Protein AF-N1ZUM2-F1 (afdb_monomer_lite)

Secondary structure (DSSP, 8-state):
---SSHHHHHHHHHHHHHHHHHHHHHHTTHHHHHHHHHTT---S------HHHHHHHHSTT-EEEES-GGGS-HHHHT-TTS-GGGGGSSS--GGGGG----SSPPPTT-HHHHHHHHHHTT--EEEE-HHHHHHHHH-HHHHHHHHHHHHHHHHHTT--SS--SSEEEEEEE-TTS-EEEEEEEE-------HHHHHHHHHHHHHHHHHHHHHHHHHHHHHHHHHHHHHHHHHHHHHHHHHHHHHHHHHHHHHHHHHHHHHTT--

Radius of gyration: 39.66 Å; chains: 1; bounding box: 87×45×131 Å

Foldseek 3Di:
DDPDPVPPVVVVVVVVVVVVVVVVVVCPVVVVVVVVVVVVVPDDDPPLQFLVNVQCVQQVLEAEAAADLLLADPVQQPALPQQPLQQQDNDHDPVSSVDDDPDDGDDCLDPVSVVSLVVCQLYEYEYHYPLQSVVCVVPSVLSVVLLVLVVVVCVVVVHDSGRPSFKYKYFYADSSSHTSDIDIGGPPPPDDRPVVVVVVVVVVVVVVVVVVVVVVVVVVVVVVVVVVVVVVVVVVVVVVVVVVVVVVVVVVVVVVVVVVVVVVPD

Sequence (266 aa):
MNLGLNYLTNNYYMNQINQQKKAVEQDSSVGFNRILSAKSIGSAAKTEQSLKDMWQTRFPGGYYHVMDAYKIPQNVWERLDFPHEKFFSNEVDESVLNWQPAGAAPELSDSSVQSRLNSVLGKNSIVVPPALEEKLKNNPELADKIMTNIDNLFAWNGYPSLPDGMHSALIVLDENGEVAHYQLVGAGFMGPSDEELRRIEEEQKAKQEKREEYARLMEETAKEKKEKWQESNEKYYQSNLLEKVIRTYEVNFISQERVVCFAKTD

Organism: NCBI:txid1235802

pLDDT: mean 74.74, std 19.32, range [27.95, 95.81]

Structure (mmCIF, N/CA/C/O backbone):
data_AF-N1ZUM2-F1
#
_entry.id   AF-N1ZUM2-F1
#
loop_
_atom_site.group_PDB
_atom_site.id
_atom_site.type_symbol
_atom_site.label_atom_id
_atom_site.label_alt_id
_atom_site.label_comp_id
_atom_site.label_asym_id
_atom_site.label_entity_id
_atom_site.label_seq_id
_atom_site.pdbx_PDB_ins_code
_atom_site.Cartn_x
_atom_site.Cartn_y
_atom_site.Cartn_z
_atom_site.occupancy
_atom_site.B_iso_or_equiv
_atom_site.auth_seq_id
_atom_site.auth_comp_id
_atom_site.auth_asym_id
_atom_site.auth_atom_id
_atom_site.pdbx_PDB_model_num
ATOM 1 N N . MET A 1 1 ? 9.110 -25.056 -33.104 1.00 27.95 1 MET A N 1
ATOM 2 C CA . MET A 1 1 ? 10.086 -24.837 -32.014 1.00 27.95 1 MET A CA 1
ATOM 3 C C . MET A 1 1 ? 9.915 -23.410 -31.535 1.00 27.95 1 MET A C 1
ATOM 5 O O . MET A 1 1 ? 10.131 -22.495 -32.316 1.00 27.95 1 MET A O 1
ATOM 9 N N . ASN A 1 2 ? 9.415 -23.234 -30.315 1.00 31.59 2 ASN A N 1
ATOM 10 C CA . ASN A 1 2 ? 9.094 -21.934 -29.736 1.00 31.59 2 ASN A CA 1
ATOM 11 C C . ASN A 1 2 ? 10.235 -21.544 -28.782 1.00 31.59 2 ASN A C 1
ATOM 13 O O . ASN A 1 2 ? 10.308 -22.053 -27.669 1.00 31.59 2 ASN A O 1
ATOM 17 N N . LEU A 1 3 ? 11.179 -20.732 -29.262 1.00 31.94 3 LEU A N 1
ATOM 18 C CA . LEU A 1 3 ? 12.329 -20.225 -28.491 1.00 31.94 3 LEU A CA 1
ATOM 19 C C . LEU A 1 3 ? 12.271 -18.688 -28.335 1.00 31.94 3 LEU A C 1
ATOM 21 O O . LEU A 1 3 ? 13.287 -18.044 -28.098 1.00 31.94 3 LEU A O 1
ATOM 25 N N . GLY A 1 4 ? 11.076 -18.097 -28.478 1.00 30.89 4 GLY A N 1
ATOM 26 C CA . GLY A 1 4 ? 10.857 -16.647 -28.584 1.00 30.89 4 GLY A CA 1
ATOM 27 C C . GLY A 1 4 ? 10.538 -15.893 -27.285 1.00 30.89 4 GLY A C 1
ATOM 28 O O . GLY A 1 4 ? 10.615 -14.673 -27.253 1.00 30.89 4 GLY A O 1
ATOM 29 N N . LEU A 1 5 ? 10.141 -16.590 -26.215 1.00 31.95 5 LEU A N 1
ATOM 30 C CA . LEU A 1 5 ? 9.508 -15.951 -25.044 1.00 31.95 5 LEU A CA 1
ATOM 31 C C . LEU A 1 5 ? 10.332 -16.013 -23.747 1.00 31.95 5 LEU A C 1
ATOM 33 O O . LEU A 1 5 ? 10.002 -15.323 -22.788 1.00 31.95 5 LEU A O 1
ATOM 37 N N . ASN A 1 6 ? 11.441 -16.760 -23.722 1.00 33.56 6 ASN A N 1
ATOM 38 C CA . ASN A 1 6 ? 12.266 -16.931 -22.514 1.00 33.56 6 ASN A CA 1
ATOM 39 C C . ASN A 1 6 ? 13.390 -15.890 -22.344 1.00 33.56 6 ASN A C 1
ATOM 41 O O . ASN A 1 6 ? 14.024 -15.850 -21.292 1.00 33.56 6 ASN A O 1
ATOM 45 N N . TYR A 1 7 ? 13.659 -15.038 -23.342 1.00 32.12 7 TYR A N 1
ATOM 46 C CA . TYR A 1 7 ? 14.735 -14.033 -23.265 1.00 32.12 7 TYR A CA 1
ATOM 47 C C . TYR A 1 7 ? 14.271 -12.631 -22.827 1.00 32.12 7 TYR A C 1
ATOM 49 O O . TYR A 1 7 ? 15.106 -11.791 -22.491 1.00 32.12 7 TYR A O 1
ATOM 57 N N . LEU A 1 8 ? 12.959 -12.367 -22.791 1.00 37.75 8 LEU A N 1
ATOM 58 C CA . LEU A 1 8 ? 12.406 -11.080 -22.337 1.00 37.75 8 LEU A CA 1
ATOM 59 C C . LEU A 1 8 ? 12.029 -11.093 -20.850 1.00 37.75 8 LEU A C 1
ATOM 61 O O . LEU A 1 8 ? 12.254 -10.107 -20.153 1.00 37.75 8 LEU A O 1
ATOM 65 N N . THR A 1 9 ? 11.552 -12.224 -20.334 1.00 36.66 9 THR A N 1
ATOM 66 C CA . THR A 1 9 ? 11.197 -12.400 -18.915 1.00 36.66 9 THR A CA 1
ATOM 67 C C . THR A 1 9 ? 12.420 -12.400 -17.995 1.00 36.66 9 THR A C 1
ATOM 69 O O . THR A 1 9 ? 12.362 -11.868 -16.889 1.00 36.66 9 THR A O 1
ATOM 72 N N . ASN A 1 10 ? 13.563 -12.904 -18.468 1.00 37.03 10 ASN A N 1
ATOM 73 C CA . ASN A 1 10 ? 14.775 -13.025 -17.651 1.00 37.03 10 ASN A CA 1
ATOM 74 C C . ASN A 1 10 ? 15.547 -11.694 -17.481 1.00 37.03 10 ASN A C 1
ATOM 76 O O . ASN A 1 10 ? 16.300 -11.520 -16.527 1.00 37.03 10 ASN A O 1
ATOM 80 N N . ASN A 1 11 ? 15.332 -10.714 -18.367 1.00 43.75 11 ASN A N 1
ATOM 81 C CA . ASN A 1 11 ? 16.000 -9.405 -18.288 1.00 43.75 11 ASN A CA 1
ATOM 82 C C . ASN A 1 11 ? 15.288 -8.401 -17.364 1.00 43.75 11 ASN A C 1
ATOM 84 O O . ASN A 1 11 ? 15.913 -7.446 -16.903 1.00 43.75 11 ASN A O 1
ATOM 88 N N . TYR A 1 12 ? 14.003 -8.610 -17.062 1.00 42.56 12 TYR A N 1
ATOM 89 C CA . TYR A 1 12 ? 13.236 -7.715 -16.190 1.00 42.56 12 TYR A CA 1
ATOM 90 C C . TYR A 1 12 ? 13.585 -7.930 -14.708 1.00 42.56 12 TYR A C 1
ATOM 92 O O . TYR A 1 12 ? 13.926 -6.978 -14.005 1.00 42.56 12 TYR A O 1
ATOM 100 N N . TYR A 1 13 ? 13.640 -9.192 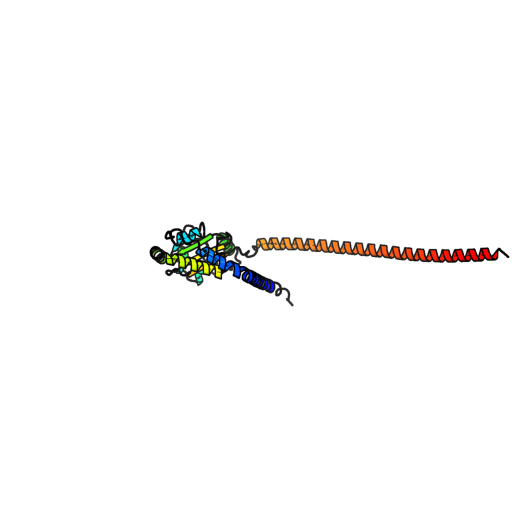-14.269 1.00 40.81 13 TYR A N 1
ATOM 101 C CA . TYR A 1 13 ? 13.987 -9.555 -12.889 1.00 40.81 13 TYR A CA 1
ATOM 102 C C . TYR A 1 13 ? 15.452 -9.216 -12.546 1.00 40.81 13 TYR A C 1
ATOM 104 O O . TYR A 1 13 ? 15.760 -8.719 -11.464 1.00 40.81 13 TYR A O 1
ATOM 112 N N . MET A 1 14 ? 16.368 -9.388 -13.509 1.00 36.12 14 MET A N 1
ATOM 113 C CA . MET A 1 14 ? 17.797 -9.101 -13.317 1.00 36.12 14 MET A CA 1
ATOM 114 C C . MET A 1 14 ? 18.118 -7.598 -13.295 1.00 36.12 14 MET A C 1
ATOM 116 O O . MET A 1 14 ? 19.050 -7.184 -12.603 1.00 36.12 14 MET A O 1
ATOM 120 N N . ASN A 1 15 ? 17.340 -6.756 -13.988 1.00 45.22 15 ASN A N 1
ATOM 121 C CA . ASN A 1 15 ? 17.495 -5.300 -13.901 1.00 45.22 15 ASN A CA 1
ATOM 122 C C . ASN A 1 15 ? 17.035 -4.748 -12.545 1.00 45.22 15 ASN A C 1
ATOM 124 O O . ASN A 1 15 ? 17.686 -3.849 -12.017 1.00 45.22 15 ASN A O 1
ATOM 128 N N . GLN A 1 16 ? 15.984 -5.316 -11.945 1.00 47.22 16 GLN A N 1
ATOM 129 C CA . GLN A 1 16 ? 15.533 -4.945 -10.599 1.00 47.22 16 GLN A CA 1
ATOM 130 C C . GLN A 1 16 ? 16.606 -5.251 -9.543 1.00 47.22 16 GLN A C 1
ATOM 132 O O . GLN A 1 16 ? 16.965 -4.378 -8.755 1.00 47.22 16 GLN A O 1
ATOM 137 N N . ILE A 1 17 ? 17.210 -6.443 -9.597 1.00 46.00 17 ILE A N 1
ATOM 138 C CA . ILE A 1 17 ? 18.284 -6.846 -8.672 1.00 46.00 17 ILE A CA 1
ATOM 139 C C . ILE A 1 17 ? 19.543 -5.978 -8.855 1.00 46.00 17 ILE A C 1
ATOM 141 O O . ILE A 1 17 ? 20.192 -5.595 -7.880 1.00 46.00 17 ILE A O 1
ATOM 145 N N . ASN A 1 18 ? 19.899 -5.621 -10.094 1.00 44.97 18 ASN A N 1
ATOM 146 C CA . ASN A 1 18 ? 21.074 -4.785 -10.363 1.00 44.97 18 ASN A CA 1
ATOM 147 C C . ASN A 1 18 ? 20.876 -3.313 -9.959 1.00 44.97 18 ASN A C 1
ATOM 149 O O . ASN A 1 18 ? 21.839 -2.669 -9.537 1.00 44.97 18 ASN A O 1
ATOM 153 N N . GLN A 1 19 ? 19.650 -2.783 -10.032 1.00 51.62 19 GLN A N 1
ATOM 154 C CA . GLN A 1 19 ? 19.331 -1.459 -9.486 1.00 51.62 19 GLN A CA 1
ATOM 155 C C . GLN A 1 19 ? 19.315 -1.459 -7.949 1.00 51.62 19 GLN A C 1
ATOM 157 O O . GLN A 1 19 ? 19.862 -0.537 -7.345 1.00 51.62 19 GLN A O 1
ATOM 162 N N . GLN A 1 20 ? 18.810 -2.524 -7.314 1.00 43.94 20 GLN A N 1
ATOM 163 C CA . GLN A 1 20 ? 18.875 -2.708 -5.856 1.00 43.94 20 GLN A CA 1
ATOM 164 C C . GLN A 1 20 ? 20.324 -2.739 -5.341 1.00 43.94 20 GLN A C 1
ATOM 166 O O . GLN A 1 20 ? 20.638 -2.077 -4.355 1.00 43.94 20 GLN A O 1
ATOM 171 N N . LYS A 1 21 ? 21.242 -3.429 -6.035 1.00 38.31 21 LYS A N 1
ATOM 172 C CA . LYS A 1 21 ? 22.667 -3.465 -5.651 1.00 38.31 21 LYS A CA 1
ATOM 173 C C . LYS A 1 21 ? 23.355 -2.098 -5.741 1.00 38.31 21 LYS A C 1
ATOM 175 O O . LYS A 1 21 ? 24.135 -1.761 -4.857 1.00 38.31 21 LYS A O 1
ATOM 180 N N . LYS A 1 22 ? 23.033 -1.291 -6.759 1.00 43.12 22 LYS A N 1
ATOM 181 C CA . LYS A 1 22 ? 23.572 0.075 -6.901 1.00 43.12 22 LYS A CA 1
ATOM 182 C C . LYS A 1 22 ? 23.027 1.054 -5.855 1.00 43.12 22 LYS A C 1
ATOM 184 O O . LYS A 1 22 ? 23.772 1.925 -5.420 1.00 43.12 22 LYS A O 1
ATOM 189 N N . ALA A 1 23 ? 21.766 0.906 -5.441 1.00 45.44 23 ALA A N 1
ATOM 190 C CA . ALA A 1 23 ? 21.176 1.730 -4.384 1.00 45.44 23 ALA A CA 1
ATOM 191 C C . ALA A 1 23 ? 21.769 1.396 -3.003 1.00 45.44 23 ALA A C 1
ATOM 193 O O . ALA A 1 23 ? 22.140 2.299 -2.260 1.00 45.44 23 ALA A O 1
ATOM 194 N N . VAL A 1 24 ? 21.962 0.108 -2.695 1.00 41.19 24 VAL A N 1
ATOM 195 C CA . VAL A 1 24 ? 22.532 -0.352 -1.414 1.00 41.19 24 VAL A CA 1
ATOM 196 C C . VAL A 1 24 ? 23.996 0.082 -1.226 1.00 41.19 24 VAL A C 1
ATOM 198 O O . VAL A 1 24 ? 24.397 0.405 -0.108 1.00 41.19 24 VAL A O 1
ATOM 201 N N . GLU A 1 25 ? 24.793 0.168 -2.298 1.00 39.31 25 GLU A N 1
ATOM 202 C CA . GLU A 1 25 ? 26.168 0.696 -2.218 1.00 39.31 25 GLU A CA 1
ATOM 203 C C . GLU A 1 25 ? 26.224 2.218 -1.986 1.00 39.31 25 GLU A C 1
ATOM 205 O O . GLU A 1 25 ? 27.167 2.696 -1.355 1.00 39.31 25 GLU A O 1
ATOM 210 N N . GLN A 1 26 ? 25.214 2.985 -2.420 1.00 45.94 26 GLN A N 1
ATOM 211 C CA . GLN A 1 26 ? 25.158 4.439 -2.207 1.00 45.94 26 GLN A CA 1
ATOM 212 C C . GLN A 1 26 ? 24.527 4.847 -0.861 1.00 45.94 26 GLN A C 1
ATOM 214 O O . GLN A 1 26 ? 24.931 5.865 -0.294 1.00 45.94 26 GLN A O 1
ATOM 219 N N . ASP A 1 27 ? 23.607 4.052 -0.301 1.00 45.62 27 ASP A N 1
ATOM 220 C CA . ASP A 1 27 ? 22.832 4.429 0.898 1.00 45.62 27 ASP A CA 1
ATOM 221 C C . ASP A 1 27 ? 23.531 4.142 2.242 1.00 45.62 27 ASP A C 1
ATOM 223 O O . ASP A 1 27 ? 23.156 4.685 3.286 1.00 45.62 27 ASP A O 1
ATOM 227 N N . SER A 1 28 ? 24.599 3.335 2.243 1.00 43.16 28 SER A N 1
ATOM 228 C CA . SER A 1 28 ? 25.310 2.958 3.478 1.00 43.16 28 SER A CA 1
ATOM 229 C C . SER A 1 28 ? 25.958 4.149 4.208 1.00 43.16 28 SER A C 1
ATOM 231 O O . SER A 1 28 ? 26.114 4.112 5.430 1.00 43.16 28 SER A O 1
ATOM 233 N N . SER A 1 29 ? 26.275 5.238 3.493 1.00 44.28 29 SER A N 1
A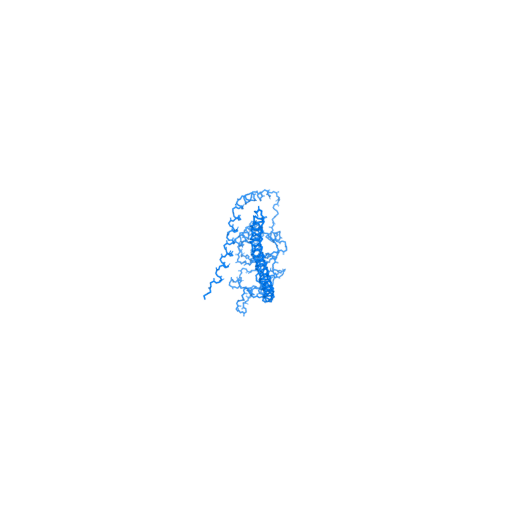TOM 234 C CA . SER A 1 29 ? 26.846 6.462 4.081 1.00 44.28 29 SER A CA 1
ATOM 235 C C . SER A 1 29 ? 25.799 7.509 4.494 1.00 44.28 29 SER A C 1
ATOM 237 O O . SER A 1 29 ? 26.048 8.310 5.399 1.00 44.28 29 SER A O 1
ATOM 239 N N . VAL A 1 30 ? 24.611 7.491 3.878 1.00 45.25 30 VAL A N 1
ATOM 240 C CA . VAL A 1 30 ? 23.534 8.469 4.124 1.00 45.25 30 VAL A CA 1
ATOM 241 C C . VAL A 1 30 ? 22.634 8.016 5.282 1.00 45.25 30 VAL A C 1
ATOM 243 O O . VAL A 1 30 ? 22.171 8.847 6.070 1.00 45.25 30 VAL A O 1
ATOM 246 N N . GLY A 1 31 ? 22.474 6.700 5.470 1.00 47.94 31 GLY A N 1
ATOM 247 C CA . GLY A 1 31 ? 21.672 6.116 6.549 1.00 47.94 31 GLY A CA 1
ATOM 248 C C . GLY A 1 31 ? 22.152 6.468 7.965 1.00 47.94 31 GLY A C 1
ATOM 249 O O . GLY A 1 31 ? 21.336 6.786 8.828 1.00 47.94 31 GLY A O 1
ATOM 250 N N . PHE A 1 32 ? 23.466 6.503 8.217 1.00 40.06 32 PHE A N 1
ATOM 251 C CA . PHE A 1 32 ? 23.996 6.776 9.564 1.00 40.06 32 PHE A CA 1
ATOM 252 C C . PHE A 1 32 ? 23.865 8.246 9.994 1.00 40.06 32 PHE A C 1
ATOM 254 O O . PHE A 1 32 ? 23.537 8.521 11.150 1.00 40.06 32 PHE A O 1
ATOM 261 N N . ASN A 1 33 ? 24.044 9.200 9.076 1.00 48.28 33 ASN A N 1
ATOM 262 C CA . ASN A 1 33 ? 23.897 10.625 9.397 1.00 48.28 33 ASN A CA 1
ATOM 263 C C . ASN A 1 33 ? 22.431 11.015 9.631 1.00 48.28 33 ASN A C 1
ATOM 265 O O . ASN A 1 33 ? 22.148 11.840 10.497 1.00 48.28 33 ASN A O 1
ATOM 269 N N . ARG A 1 34 ? 21.484 10.364 8.943 1.00 42.75 34 ARG A N 1
ATOM 270 C CA . ARG A 1 34 ? 20.046 10.585 9.154 1.00 42.75 34 ARG A CA 1
ATOM 271 C C . ARG A 1 34 ? 19.563 10.065 10.513 1.00 42.75 34 ARG A C 1
ATOM 273 O O . ARG A 1 34 ? 18.755 10.733 11.156 1.00 42.75 34 ARG A O 1
ATOM 280 N N . ILE A 1 35 ? 20.094 8.934 10.990 1.00 48.62 35 ILE A N 1
ATOM 281 C CA . ILE A 1 35 ? 19.798 8.412 12.339 1.00 48.62 35 ILE A CA 1
ATOM 282 C C . ILE A 1 35 ? 20.322 9.373 13.423 1.00 48.62 35 ILE A C 1
ATOM 284 O O . ILE A 1 35 ? 19.663 9.581 14.442 1.00 48.62 35 ILE A O 1
ATOM 288 N N . LEU A 1 36 ? 21.467 10.022 13.188 1.00 42.97 36 LEU A N 1
ATOM 289 C CA . LEU A 1 36 ? 22.012 11.033 14.099 1.00 42.97 36 LEU A CA 1
ATOM 290 C C . LEU A 1 36 ? 21.213 12.347 14.082 1.00 42.97 36 LEU A C 1
ATOM 292 O O . LEU A 1 36 ? 20.985 12.920 15.146 1.00 42.97 36 LEU A O 1
ATOM 296 N N . SER A 1 37 ? 20.717 12.792 12.923 1.00 46.03 37 SER A N 1
ATOM 297 C CA . SER A 1 37 ? 19.867 13.991 12.821 1.00 46.03 37 SER A CA 1
ATOM 298 C C . SER A 1 37 ? 18.450 13.787 13.375 1.00 46.03 37 SER A C 1
ATOM 300 O O . SER A 1 37 ? 17.868 14.723 13.920 1.00 46.03 37 SER A O 1
ATOM 302 N N . ALA A 1 38 ? 17.902 12.569 13.310 1.00 48.91 38 ALA A N 1
ATOM 303 C CA . ALA A 1 38 ? 16.635 12.231 13.966 1.00 48.91 38 ALA A CA 1
ATOM 304 C C . ALA A 1 38 ? 16.751 12.274 15.502 1.00 48.91 38 ALA A C 1
ATOM 306 O O . ALA A 1 38 ? 15.794 12.617 16.194 1.00 48.91 38 ALA A O 1
ATOM 307 N N . LYS A 1 39 ? 17.945 12.004 16.047 1.00 45.25 39 LYS A N 1
ATOM 308 C CA . LYS A 1 39 ? 18.210 12.049 17.491 1.00 45.25 39 LYS A CA 1
ATOM 309 C C . LYS A 1 39 ? 18.364 13.475 18.048 1.00 45.25 39 LYS A C 1
ATOM 311 O O . LYS A 1 39 ? 18.263 13.655 19.258 1.00 45.25 39 LYS A O 1
ATOM 316 N N . SER A 1 40 ? 18.571 14.494 17.205 1.00 36.97 40 SER A N 1
ATOM 317 C CA . SER A 1 40 ? 18.765 15.890 17.640 1.00 36.97 40 SER A CA 1
ATOM 318 C C . SER A 1 40 ? 17.497 16.758 17.669 1.00 36.97 40 SER A C 1
ATOM 320 O O . SER A 1 40 ? 17.590 17.928 18.024 1.00 36.97 40 SER A O 1
ATOM 322 N N . ILE A 1 41 ? 16.309 16.214 17.373 1.00 42.44 41 ILE A N 1
ATOM 323 C CA . ILE A 1 41 ? 15.008 16.900 17.575 1.00 42.44 41 ILE A CA 1
ATOM 324 C C . ILE A 1 41 ? 14.367 16.408 18.890 1.00 42.44 41 ILE A C 1
ATOM 326 O O . ILE A 1 41 ? 13.175 16.155 19.005 1.00 42.44 41 ILE A O 1
ATOM 330 N N . GLY A 1 42 ? 15.193 16.214 19.915 1.00 40.62 42 GLY A N 1
ATOM 331 C CA . GLY A 1 42 ? 14.778 15.754 21.237 1.00 40.62 42 GLY A CA 1
ATOM 332 C C . GLY A 1 42 ? 14.783 16.878 22.268 1.00 40.62 42 GLY A C 1
ATOM 333 O O . GLY A 1 42 ? 15.522 16.772 23.238 1.00 40.62 42 GLY A O 1
ATOM 334 N N . SER A 1 43 ? 14.019 17.961 22.075 1.00 38.09 43 SER A N 1
ATOM 335 C CA . SER A 1 43 ? 13.719 18.908 23.172 1.00 38.09 43 SER A CA 1
ATOM 336 C C . SER A 1 43 ? 12.499 19.818 22.932 1.00 38.09 43 SER A C 1
ATOM 338 O O . SER A 1 43 ? 12.503 20.982 23.334 1.00 38.09 43 SER A O 1
ATOM 340 N N . ALA A 1 44 ? 11.441 19.321 22.290 1.00 34.81 44 ALA A N 1
ATOM 341 C CA . ALA A 1 44 ? 10.130 19.967 22.346 1.00 34.81 44 ALA A CA 1
ATOM 342 C C . ALA A 1 44 ? 9.200 19.059 23.154 1.00 34.81 44 ALA A C 1
ATOM 344 O O . ALA A 1 44 ? 9.193 17.849 22.944 1.00 34.81 44 ALA A O 1
ATOM 345 N N . ALA A 1 45 ? 8.513 19.635 24.139 1.00 35.31 45 ALA A N 1
ATOM 346 C CA . ALA A 1 45 ? 7.673 18.942 25.109 1.00 35.31 45 ALA A CA 1
ATOM 347 C C . ALA A 1 45 ? 6.847 17.817 24.461 1.00 35.31 45 ALA A C 1
ATOM 349 O O . ALA A 1 45 ? 6.075 18.083 23.542 1.00 35.31 45 ALA A O 1
ATOM 350 N N . LYS A 1 46 ? 7.012 16.573 24.943 1.00 41.25 46 LYS A N 1
ATOM 351 C CA . LYS A 1 46 ? 6.160 15.436 24.571 1.00 41.25 46 LYS A CA 1
ATOM 352 C C . LYS A 1 46 ? 4.729 15.754 25.003 1.00 41.25 46 LYS A C 1
ATOM 354 O O . LYS A 1 46 ? 4.343 15.492 26.136 1.00 41.25 46 LYS A O 1
ATOM 359 N N . THR A 1 47 ? 3.959 16.372 24.119 1.00 43.56 47 THR A N 1
ATOM 360 C CA . THR A 1 47 ? 2.507 16.242 24.160 1.00 43.56 47 THR A CA 1
ATOM 361 C C . THR A 1 47 ? 2.236 14.765 23.901 1.00 43.56 47 THR A C 1
ATOM 363 O O . THR A 1 47 ? 2.771 14.226 22.935 1.00 43.56 47 THR A O 1
ATOM 366 N N . GLU A 1 48 ? 1.514 14.094 24.793 1.00 57.19 48 GLU A N 1
ATOM 367 C CA . GLU A 1 48 ? 1.063 12.713 24.601 1.00 57.19 48 GLU A CA 1
ATOM 368 C C . GLU A 1 48 ? 0.188 12.670 23.340 1.00 57.19 48 GLU A C 1
ATOM 370 O O . GLU A 1 48 ? -1.004 12.958 23.385 1.00 57.19 48 GLU A O 1
ATOM 375 N N . GLN A 1 49 ? 0.803 12.429 22.182 1.00 69.00 49 GLN A N 1
ATOM 376 C CA . GLN A 1 49 ? 0.093 12.320 20.914 1.00 69.00 49 GLN A CA 1
ATOM 377 C C . GLN A 1 49 ? -0.591 10.958 20.885 1.00 69.00 49 GLN A C 1
ATOM 379 O O . GLN A 1 49 ? 0.049 9.932 21.114 1.00 69.00 49 GLN A O 1
ATOM 384 N N . SER A 1 50 ? -1.898 10.940 20.630 1.00 87.12 50 SER A N 1
ATOM 385 C CA . SER A 1 50 ? -2.621 9.681 20.468 1.00 87.12 50 SER A CA 1
ATOM 386 C C . SER A 1 50 ? -2.156 8.961 19.195 1.00 87.12 50 SER A C 1
ATOM 388 O O . SER A 1 50 ? -1.666 9.598 18.259 1.00 87.12 50 SER A O 1
ATOM 390 N N . LEU A 1 51 ? -2.350 7.639 19.109 1.00 89.25 51 LEU A N 1
ATOM 391 C CA . LEU A 1 51 ? -2.046 6.879 17.885 1.00 89.25 51 LEU A CA 1
ATOM 392 C C . LEU A 1 51 ? -2.749 7.485 16.660 1.00 89.25 51 LEU A C 1
ATOM 394 O O . LEU A 1 51 ? -2.166 7.573 15.580 1.00 89.25 51 LEU A O 1
ATOM 398 N N . LYS A 1 52 ? -3.988 7.952 16.848 1.00 92.12 52 LYS A N 1
ATOM 399 C CA . LYS A 1 52 ? -4.746 8.668 1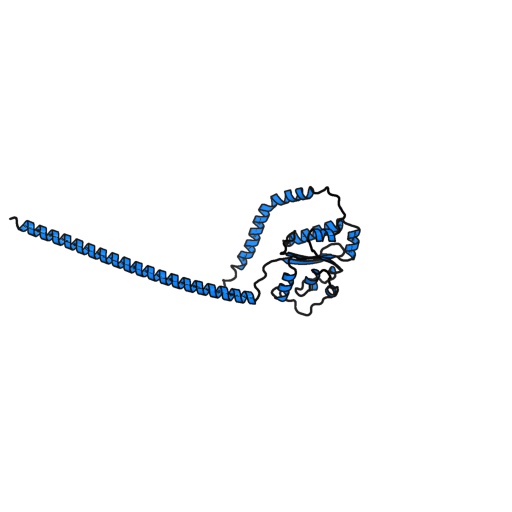5.825 1.00 92.12 52 LYS A CA 1
ATOM 400 C C . LYS A 1 52 ? -4.023 9.934 15.365 1.00 92.12 52 LYS A C 1
ATOM 402 O O . LYS A 1 52 ? -3.888 10.137 14.160 1.00 92.12 52 LYS A O 1
ATOM 407 N N . ASP A 1 53 ? -3.530 10.752 16.293 1.00 91.25 53 ASP A N 1
ATOM 408 C CA . ASP A 1 53 ? -2.799 11.978 15.956 1.00 91.25 53 ASP A CA 1
ATOM 409 C C . ASP A 1 53 ? -1.497 11.662 15.213 1.00 91.25 53 ASP A C 1
ATOM 411 O O . ASP A 1 53 ? -1.191 12.305 14.208 1.00 91.25 53 ASP A O 1
ATOM 415 N N . MET A 1 54 ? -0.752 10.641 15.651 1.00 91.62 54 MET A N 1
ATOM 416 C CA . MET A 1 54 ? 0.474 10.190 14.981 1.00 91.62 54 MET A CA 1
ATOM 417 C C . MET A 1 54 ? 0.193 9.710 13.552 1.00 91.62 54 MET A C 1
ATOM 419 O O . MET A 1 54 ? 0.895 10.095 12.612 1.00 91.62 54 MET A O 1
ATOM 423 N N . TRP A 1 55 ? -0.860 8.905 13.373 1.00 91.62 55 TRP A N 1
ATOM 424 C CA . TRP A 1 55 ? -1.286 8.409 12.068 1.00 91.62 55 TRP A CA 1
ATOM 425 C C . TRP A 1 55 ? -1.689 9.551 11.137 1.00 91.62 55 TRP A C 1
ATOM 427 O O . TRP A 1 55 ? -1.185 9.637 10.020 1.00 91.62 55 TRP A O 1
ATOM 437 N N . GLN A 1 56 ? -2.540 10.468 11.601 1.00 91.62 56 GLN A N 1
ATOM 438 C CA . GLN A 1 56 ? -3.037 11.587 10.793 1.00 91.62 56 GLN A CA 1
ATOM 439 C C . GLN A 1 56 ? -1.975 12.664 10.534 1.00 91.62 56 GLN A C 1
ATOM 441 O O . GLN A 1 56 ? -2.023 13.334 9.503 1.00 91.62 56 GLN A O 1
ATOM 446 N N . THR A 1 57 ? -0.985 12.806 11.420 1.00 91.56 57 THR A N 1
ATOM 447 C CA . THR A 1 57 ? 0.190 13.661 11.186 1.00 91.56 57 THR A CA 1
ATOM 448 C C . THR A 1 57 ? 1.061 13.096 10.069 1.00 91.56 57 THR A C 1
ATOM 450 O O . THR A 1 57 ? 1.553 13.843 9.225 1.00 91.56 57 THR A O 1
ATOM 453 N N . ARG A 1 58 ? 1.242 11.771 10.041 1.00 87.62 58 ARG A N 1
ATOM 454 C CA . ARG A 1 58 ? 2.019 11.097 8.998 1.00 87.62 58 ARG A CA 1
ATOM 455 C C . ARG A 1 58 ? 1.279 11.017 7.665 1.00 87.62 58 ARG A C 1
ATOM 457 O O . ARG A 1 58 ? 1.889 11.205 6.615 1.00 87.62 58 ARG A O 1
ATOM 464 N N . PHE A 1 59 ? -0.016 10.729 7.714 1.00 89.00 59 PHE A N 1
ATOM 465 C CA . PHE A 1 59 ? -0.899 10.588 6.566 1.00 89.00 59 PHE A CA 1
ATOM 466 C C . PHE A 1 59 ? -2.019 11.626 6.660 1.00 89.00 59 PHE A C 1
ATOM 468 O O . PHE A 1 59 ? -3.081 11.332 7.217 1.00 89.00 59 PHE A O 1
ATOM 475 N N . PRO A 1 60 ? -1.815 12.842 6.119 1.00 88.50 60 PRO A N 1
ATOM 476 C CA . PRO A 1 60 ? -2.859 13.857 6.089 1.00 88.50 60 PRO A CA 1
ATOM 477 C C . PRO A 1 60 ? -4.109 13.332 5.373 1.00 88.50 60 PRO A C 1
ATOM 479 O O . PRO A 1 60 ? -4.037 12.898 4.226 1.00 88.50 60 PRO A O 1
ATOM 482 N N . GLY A 1 61 ? -5.255 13.350 6.058 1.00 87.44 61 GLY A N 1
ATOM 483 C CA . GLY A 1 61 ? -6.500 12.760 5.547 1.00 87.44 61 GLY A CA 1
ATOM 484 C C . GLY A 1 61 ? -6.596 11.236 5.696 1.00 87.44 61 GLY A C 1
ATOM 485 O O . GLY A 1 61 ? -7.501 10.632 5.130 1.00 87.44 61 GLY A O 1
ATOM 486 N N . GLY A 1 62 ? -5.685 10.616 6.451 1.00 91.31 62 GLY A N 1
ATOM 487 C CA . GLY A 1 62 ? -5.729 9.199 6.785 1.00 91.31 62 GLY A CA 1
ATOM 488 C C . GLY A 1 62 ? -6.952 8.843 7.633 1.00 91.31 62 GLY A C 1
ATOM 489 O O . GLY A 1 62 ? -7.291 9.534 8.602 1.00 91.31 62 GLY A O 1
ATOM 490 N N . TYR A 1 63 ? -7.599 7.740 7.270 1.00 94.25 63 TYR A N 1
ATOM 491 C CA . TYR A 1 63 ? -8.760 7.209 7.972 1.00 94.25 63 TYR A CA 1
ATOM 492 C C . TYR A 1 63 ? -8.326 6.451 9.228 1.00 94.25 63 TYR A C 1
ATOM 494 O O . TYR A 1 63 ? -7.280 5.799 9.245 1.00 94.25 63 TYR A O 1
ATOM 502 N N . TYR A 1 64 ? -9.131 6.567 10.282 1.00 94.94 64 TYR A N 1
ATOM 503 C CA . TYR A 1 64 ? -8.926 5.900 11.563 1.00 94.94 64 TYR A CA 1
ATOM 504 C C . TYR A 1 64 ? -10.252 5.295 12.008 1.00 94.94 64 TYR A C 1
ATOM 506 O O . TYR A 1 64 ? -11.222 6.029 12.217 1.00 94.94 64 TYR A O 1
ATOM 514 N N . HIS A 1 65 ? -10.295 3.976 12.158 1.00 95.06 65 HIS A N 1
ATOM 515 C CA . HIS A 1 65 ? -11.508 3.250 12.518 1.00 95.06 65 HIS A CA 1
ATOM 516 C C . HIS A 1 65 ? -11.314 2.435 13.783 1.00 95.06 65 HIS A C 1
ATOM 518 O O . HIS A 1 65 ? -10.262 1.833 13.976 1.00 95.06 65 HIS A O 1
ATOM 524 N N . VAL A 1 66 ? -12.357 2.382 14.612 1.00 94.12 66 VAL A N 1
ATOM 525 C CA . VAL A 1 66 ? -12.362 1.594 15.844 1.00 94.12 66 VAL A CA 1
ATOM 526 C C . VAL A 1 66 ? -13.323 0.418 15.684 1.00 94.12 66 VAL A C 1
ATOM 528 O O . VAL A 1 66 ? -14.533 0.607 15.768 1.00 94.12 66 VAL A O 1
ATOM 531 N N . MET A 1 67 ? -12.801 -0.776 15.389 1.00 94.12 67 MET A N 1
ATOM 532 C CA . MET A 1 67 ? -13.595 -2.003 15.201 1.00 94.12 67 MET A CA 1
ATOM 533 C C . MET A 1 67 ? -12.737 -3.274 15.244 1.00 94.12 67 MET A C 1
ATOM 535 O O . MET A 1 67 ? -11.530 -3.242 15.012 1.00 94.12 67 MET A O 1
ATOM 539 N N . ASP A 1 68 ? -13.384 -4.420 15.460 1.00 93.31 68 ASP A N 1
ATOM 540 C CA . ASP A 1 68 ? -12.740 -5.736 15.568 1.00 93.31 68 ASP A CA 1
ATOM 541 C C . ASP A 1 68 ? -12.445 -6.394 14.203 1.00 93.31 68 ASP A C 1
ATOM 543 O O . ASP A 1 68 ? -12.689 -7.585 14.000 1.00 93.31 68 ASP A O 1
ATOM 547 N N . ALA A 1 69 ? -11.894 -5.640 13.247 1.00 89.69 69 ALA A N 1
ATOM 548 C CA . ALA A 1 69 ? -11.554 -6.174 11.922 1.00 89.69 69 ALA A CA 1
ATOM 549 C C . ALA A 1 69 ? -10.482 -7.279 11.971 1.00 89.69 69 ALA A C 1
ATOM 551 O O . ALA A 1 69 ? -10.413 -8.111 11.072 1.00 89.69 69 ALA A O 1
ATOM 552 N N . TYR A 1 70 ? -9.691 -7.360 13.046 1.00 90.19 70 TYR A N 1
ATOM 553 C CA . TYR A 1 70 ? -8.712 -8.435 13.242 1.00 90.19 70 TYR A CA 1
ATOM 554 C C . TYR A 1 70 ? -9.351 -9.833 13.322 1.00 90.19 70 TYR A C 1
ATOM 556 O O . TYR A 1 70 ? -8.687 -10.829 13.046 1.00 90.19 70 TYR A O 1
ATOM 564 N N . LYS A 1 71 ? -10.644 -9.918 13.676 1.00 91.62 71 LYS A N 1
ATOM 565 C CA . LYS A 1 71 ? -11.395 -11.182 13.754 1.00 91.62 71 LYS A CA 1
ATOM 566 C C . LYS A 1 71 ? -11.766 -11.744 12.381 1.00 91.62 71 LYS A C 1
ATOM 568 O O . LYS A 1 71 ? -12.239 -12.878 12.307 1.00 91.62 71 LYS A O 1
ATOM 573 N N . ILE A 1 72 ? -11.572 -10.974 11.308 1.00 87.50 72 ILE A N 1
ATOM 574 C CA . ILE A 1 72 ? -11.797 -11.450 9.945 1.00 87.50 72 ILE A CA 1
ATOM 575 C C . ILE A 1 72 ? -10.802 -12.589 9.666 1.00 87.50 72 ILE A C 1
ATOM 577 O O . ILE A 1 72 ? -9.602 -12.422 9.889 1.00 87.50 72 ILE A O 1
ATOM 581 N N . PRO A 1 73 ? -11.261 -13.759 9.192 1.00 86.56 73 PRO A N 1
ATOM 582 C CA . PRO A 1 73 ? -10.362 -14.842 8.820 1.00 86.56 73 PRO A CA 1
ATOM 583 C C . PRO A 1 73 ? -9.420 -14.437 7.678 1.00 86.56 73 PRO A C 1
ATOM 585 O O . PRO A 1 73 ? -9.864 -13.851 6.689 1.00 86.56 73 PRO A O 1
ATOM 588 N N . GLN A 1 74 ? -8.142 -14.822 7.765 1.00 80.00 74 GLN A N 1
ATOM 589 C CA . GLN A 1 74 ? -7.122 -14.512 6.749 1.00 80.00 74 GLN A CA 1
ATOM 590 C C . GLN A 1 74 ? -7.571 -14.891 5.327 1.00 80.00 74 GLN A C 1
ATOM 592 O O . GLN A 1 74 ? -7.432 -14.114 4.390 1.00 80.00 74 GLN A O 1
ATOM 597 N N . ASN A 1 75 ? -8.189 -16.066 5.170 1.00 80.50 75 ASN A N 1
ATOM 598 C CA . ASN A 1 75 ? -8.660 -16.569 3.878 1.00 80.50 75 ASN A CA 1
ATOM 599 C C . ASN A 1 75 ? -9.826 -15.764 3.282 1.00 80.50 75 ASN A C 1
ATOM 601 O O . ASN A 1 75 ? -10.125 -15.921 2.101 1.00 80.50 75 ASN A O 1
ATOM 605 N N . VAL A 1 76 ? -10.532 -14.977 4.098 1.00 86.38 76 VAL A N 1
ATOM 606 C CA . VAL A 1 76 ? -11.573 -14.044 3.652 1.00 86.38 76 VAL A CA 1
ATOM 607 C C . VAL A 1 76 ? -10.937 -12.703 3.302 1.00 86.38 76 VAL A C 1
ATOM 609 O O . VAL A 1 76 ? -11.251 -12.156 2.249 1.00 86.38 76 VAL A O 1
ATOM 612 N N . TRP A 1 77 ? -10.017 -12.223 4.145 1.00 84.50 77 TRP A N 1
ATOM 613 C CA . TRP A 1 77 ? -9.288 -10.971 3.942 1.00 84.50 77 TRP A CA 1
ATOM 614 C C . TRP A 1 77 ? -8.492 -10.960 2.632 1.00 84.50 77 TRP A C 1
ATOM 616 O O . TRP A 1 77 ? -8.612 -10.033 1.844 1.00 84.50 77 TRP A O 1
ATOM 626 N N . GLU A 1 78 ? -7.741 -12.023 2.341 1.00 81.88 78 GLU A N 1
ATOM 627 C CA . GLU A 1 78 ? -6.873 -12.105 1.154 1.00 81.88 78 GLU A CA 1
ATOM 628 C C . GLU A 1 78 ? -7.630 -12.166 -0.182 1.00 81.88 78 GLU A C 1
ATOM 630 O O . GLU A 1 78 ? -7.016 -12.154 -1.253 1.00 81.88 78 GLU A O 1
ATOM 635 N N . ARG A 1 79 ? -8.964 -12.251 -0.162 1.00 84.88 79 ARG A N 1
ATOM 636 C CA . ARG A 1 79 ? -9.729 -12.313 -1.400 1.00 84.88 79 ARG A CA 1
ATOM 637 C C . ARG A 1 79 ? -9.843 -10.945 -2.058 1.00 84.88 79 ARG A C 1
ATOM 639 O O . ARG A 1 79 ? -10.191 -9.947 -1.436 1.00 84.88 79 ARG A O 1
ATOM 646 N N . LEU A 1 80 ? -9.669 -10.923 -3.375 1.00 82.12 80 LEU A N 1
ATOM 647 C CA . LEU A 1 80 ? -9.744 -9.699 -4.174 1.00 82.12 80 LEU A CA 1
ATOM 648 C C . LEU A 1 80 ? -11.172 -9.120 -4.281 1.00 82.12 80 LEU A C 1
ATOM 650 O O . LEU A 1 80 ? -11.336 -7.935 -4.568 1.00 82.12 80 LEU A O 1
ATOM 654 N N . ASP A 1 81 ? -12.214 -9.913 -4.009 1.00 85.19 81 ASP A N 1
ATOM 655 C CA . ASP A 1 81 ? -13.608 -9.453 -3.885 1.00 85.19 81 ASP A CA 1
ATOM 656 C C . ASP A 1 81 ? -13.973 -8.951 -2.479 1.00 85.19 81 ASP A C 1
ATOM 658 O O . ASP A 1 81 ? -15.036 -8.350 -2.319 1.00 85.19 81 ASP A O 1
ATOM 662 N N . PHE A 1 82 ? -13.104 -9.123 -1.475 1.00 88.38 82 PHE A N 1
ATOM 663 C CA . PHE A 1 82 ? -13.340 -8.545 -0.155 1.00 88.38 82 PHE A CA 1
ATOM 664 C C . PHE A 1 82 ? -13.325 -7.007 -0.252 1.00 88.38 82 PHE A C 1
ATOM 666 O O . PHE A 1 82 ? -12.407 -6.454 -0.872 1.00 88.38 82 PHE A O 1
ATOM 673 N N . PRO A 1 83 ? -14.321 -6.297 0.315 1.00 90.75 83 PRO A N 1
ATOM 674 C CA . PRO A 1 83 ? -14.538 -4.854 0.146 1.00 90.75 83 PRO A CA 1
ATOM 675 C C . PRO A 1 83 ? -13.545 -3.964 0.926 1.00 90.75 83 PRO A C 1
ATOM 677 O O . PRO A 1 83 ? -13.948 -3.130 1.741 1.00 90.75 83 PRO A O 1
ATOM 680 N N . HIS A 1 84 ? -12.243 -4.110 0.664 1.00 89.31 84 HIS A N 1
ATOM 681 C CA . HIS A 1 84 ? -11.163 -3.317 1.266 1.00 89.31 84 HIS A CA 1
ATOM 682 C C . HIS A 1 84 ? -11.366 -1.799 1.119 1.00 89.31 84 HIS A C 1
ATOM 684 O O . HIS A 1 84 ? -11.047 -1.030 2.022 1.00 89.31 84 HIS A O 1
ATOM 690 N N . GLU A 1 85 ? -11.943 -1.353 0.002 1.00 89.06 85 GLU A N 1
ATOM 691 C CA . GLU A 1 85 ? -12.242 0.047 -0.304 1.00 89.06 85 GLU A CA 1
ATOM 692 C C . GLU A 1 85 ? -13.169 0.712 0.719 1.00 89.06 85 GLU A C 1
ATOM 694 O O . GLU A 1 85 ? -13.091 1.926 0.919 1.00 89.06 85 GLU A O 1
ATOM 699 N N . LYS A 1 86 ? -14.012 -0.069 1.413 1.00 92.50 86 LYS A N 1
ATOM 700 C CA . LYS A 1 86 ? -14.925 0.467 2.430 1.00 92.50 86 LYS A CA 1
ATOM 701 C C . LYS A 1 86 ? -14.177 1.060 3.618 1.00 92.50 86 LYS A C 1
ATOM 703 O O . LYS A 1 86 ? -14.651 2.039 4.178 1.00 92.50 86 LYS A O 1
ATOM 708 N N . PHE A 1 87 ? -12.994 0.540 3.946 1.00 92.81 87 PHE A N 1
ATOM 709 C CA . PHE A 1 87 ? -12.155 1.053 5.034 1.00 92.81 87 PHE A CA 1
ATOM 710 C C . PHE A 1 87 ? -11.484 2.396 4.711 1.00 92.81 87 PHE A C 1
ATOM 712 O O . PHE A 1 87 ? -10.818 2.964 5.568 1.00 92.81 87 PHE A O 1
ATOM 719 N N . PHE A 1 88 ? -11.641 2.922 3.493 1.00 92.19 88 PHE A N 1
ATOM 720 C CA . PHE A 1 88 ? -11.150 4.244 3.092 1.00 92.19 88 PHE A CA 1
ATOM 721 C C . PHE A 1 88 ? -12.289 5.270 2.992 1.00 92.19 88 PHE A C 1
ATOM 723 O O . PHE A 1 88 ? -12.278 6.151 2.130 1.00 92.19 88 PHE A O 1
ATOM 730 N N . SER A 1 89 ? -13.307 5.114 3.836 1.00 90.50 89 SER A N 1
ATOM 731 C CA . SER A 1 89 ? -14.463 6.005 3.951 1.00 90.50 89 SER A CA 1
ATOM 732 C C . SER A 1 89 ? -14.560 6.527 5.379 1.00 90.50 89 SER A C 1
ATOM 734 O O . SER A 1 89 ? -14.066 5.888 6.295 1.00 90.50 89 SER A O 1
ATOM 736 N N . ASN A 1 90 ? -15.197 7.682 5.601 1.00 88.62 90 ASN A N 1
ATOM 737 C CA . ASN A 1 90 ? -15.314 8.253 6.955 1.00 88.62 90 ASN A CA 1
ATOM 738 C C . ASN A 1 90 ? -16.053 7.323 7.928 1.00 88.62 90 ASN A C 1
ATOM 740 O O . ASN A 1 90 ? -15.707 7.251 9.104 1.00 88.62 90 ASN A O 1
ATOM 744 N N . GLU A 1 91 ? -17.052 6.609 7.419 1.00 88.19 91 GLU A N 1
ATOM 745 C CA . GLU A 1 91 ? -17.844 5.638 8.158 1.00 88.19 91 GLU A CA 1
ATOM 746 C C . GLU A 1 91 ? -17.727 4.287 7.459 1.00 88.19 91 GLU A C 1
ATOM 748 O O . GLU A 1 91 ? -17.832 4.196 6.233 1.00 88.19 91 GLU A O 1
ATOM 753 N N . VAL A 1 92 ? -17.496 3.243 8.251 1.00 88.88 92 VAL A N 1
ATOM 754 C CA . VAL A 1 92 ? -17.391 1.866 7.777 1.00 88.88 92 VAL A CA 1
ATOM 755 C C . VAL A 1 92 ? -18.575 1.103 8.340 1.00 88.88 92 VAL A C 1
ATOM 757 O O . VAL A 1 92 ? -18.783 1.066 9.549 1.00 88.88 92 VAL A O 1
ATOM 760 N N . ASP A 1 93 ? -19.346 0.497 7.449 1.00 89.06 93 ASP A N 1
ATOM 761 C CA . ASP A 1 93 ? -20.457 -0.368 7.825 1.00 89.06 93 ASP A CA 1
ATOM 762 C C . ASP A 1 93 ? -19.928 -1.669 8.449 1.00 89.06 93 ASP A C 1
ATOM 764 O O . ASP A 1 93 ? -19.163 -2.403 7.818 1.00 89.06 93 ASP A O 1
ATOM 768 N N . GLU A 1 94 ? -20.373 -1.976 9.671 1.00 88.75 94 GLU A N 1
ATOM 769 C CA . GLU A 1 94 ? -20.022 -3.193 10.414 1.00 88.75 94 GLU A CA 1
ATOM 770 C C . GLU A 1 94 ? -20.388 -4.483 9.667 1.00 88.75 94 GLU A C 1
ATOM 772 O O . GLU A 1 94 ? -19.808 -5.539 9.938 1.00 88.75 94 GLU A O 1
ATOM 777 N N . SER A 1 95 ? -21.286 -4.420 8.673 1.00 89.25 95 SER A N 1
ATOM 778 C CA . SER A 1 95 ? -21.568 -5.548 7.776 1.00 89.25 95 SER A CA 1
ATOM 779 C C . SER A 1 95 ? -20.307 -6.102 7.098 1.00 89.25 95 SER A C 1
ATOM 781 O O . SER A 1 95 ? -20.263 -7.288 6.765 1.00 89.25 95 SER A O 1
ATOM 783 N N . VAL A 1 96 ? -19.255 -5.283 6.961 1.00 88.75 96 VAL A N 1
ATOM 784 C CA . VAL A 1 96 ? -17.948 -5.683 6.426 1.00 88.75 96 VAL A CA 1
ATOM 785 C C . VAL A 1 96 ? -17.281 -6.794 7.244 1.00 88.75 96 VAL A C 1
ATOM 787 O O . VAL A 1 96 ? -16.602 -7.645 6.677 1.00 88.75 96 VAL A O 1
ATOM 790 N N . LEU A 1 97 ? -17.514 -6.828 8.561 1.00 89.44 97 LEU A N 1
ATOM 791 C CA . LEU A 1 97 ? -16.913 -7.805 9.475 1.00 89.44 97 LEU A CA 1
ATOM 792 C C . LEU A 1 97 ? -17.498 -9.209 9.285 1.00 89.44 97 LEU A C 1
ATOM 794 O O . LEU A 1 97 ? -16.823 -10.204 9.526 1.00 89.44 97 LEU A O 1
ATOM 798 N N . ASN A 1 98 ? -18.754 -9.281 8.837 1.00 90.38 98 ASN A N 1
ATOM 799 C CA . ASN A 1 98 ? -19.486 -10.526 8.609 1.00 90.38 98 ASN A CA 1
ATOM 800 C C . ASN A 1 98 ? -19.603 -10.868 7.118 1.00 90.38 98 ASN A C 1
ATOM 802 O O . ASN A 1 98 ? -20.421 -11.710 6.738 1.00 90.38 98 ASN A O 1
ATOM 806 N N . TRP A 1 99 ? -18.821 -10.204 6.263 1.00 92.56 99 TRP A N 1
ATOM 807 C CA . TRP A 1 99 ? -18.862 -10.426 4.826 1.00 92.56 99 TRP A CA 1
ATOM 808 C C . TRP A 1 99 ? -18.508 -11.878 4.482 1.00 92.56 99 TRP A C 1
ATOM 810 O O . TRP A 1 99 ? -17.617 -12.483 5.081 1.00 92.56 99 TRP A O 1
ATOM 820 N N . GLN A 1 100 ? -19.218 -12.437 3.502 1.00 88.38 100 GLN A N 1
ATOM 821 C CA . GLN A 1 100 ? -19.011 -13.797 3.015 1.00 88.38 100 GLN A CA 1
ATOM 822 C C . GLN A 1 100 ? -18.833 -13.787 1.497 1.00 88.38 100 GLN A C 1
ATOM 824 O O . GLN A 1 100 ? -19.540 -13.048 0.803 1.00 88.38 100 GLN A O 1
ATOM 829 N N . PRO A 1 101 ? -17.937 -14.630 0.962 1.00 87.31 101 PRO A N 1
ATOM 830 C CA . PRO A 1 101 ? -17.735 -14.720 -0.471 1.00 87.31 101 PRO A CA 1
ATOM 831 C C . PRO A 1 101 ? -18.961 -15.321 -1.159 1.00 87.31 101 PRO A C 1
ATOM 833 O O . PRO A 1 101 ? -19.455 -16.379 -0.773 1.00 87.31 101 PRO A O 1
ATOM 836 N N . ALA A 1 102 ? -19.427 -14.665 -2.219 1.00 83.19 102 ALA A N 1
ATOM 837 C CA . ALA A 1 102 ? -20.577 -15.127 -2.996 1.00 83.19 102 ALA A CA 1
ATOM 838 C C . ALA A 1 102 ? -20.207 -16.163 -4.080 1.00 83.19 102 ALA A C 1
ATOM 840 O O . ALA A 1 102 ? -21.096 -16.776 -4.669 1.00 83.19 102 ALA A O 1
ATOM 841 N N . GLY A 1 103 ? -18.913 -16.373 -4.359 1.00 84.94 103 GLY A N 1
ATOM 842 C CA . GLY A 1 103 ? -18.461 -17.251 -5.440 1.00 84.94 103 GLY A CA 1
ATOM 843 C C . GLY A 1 103 ? -16.947 -17.477 -5.497 1.00 84.94 103 GLY A C 1
ATOM 844 O O . GLY A 1 103 ? -16.234 -17.345 -4.496 1.00 84.94 103 GLY A O 1
ATOM 845 N N . ALA A 1 104 ? -16.452 -17.843 -6.683 1.00 84.94 104 ALA A N 1
ATOM 846 C CA . ALA A 1 104 ? -15.020 -17.988 -6.942 1.00 84.94 104 ALA A CA 1
ATOM 847 C C . ALA A 1 104 ? -14.289 -16.653 -6.723 1.00 84.94 104 ALA A C 1
ATOM 849 O O . ALA A 1 104 ? -14.861 -15.591 -6.956 1.00 84.94 104 ALA A O 1
ATOM 850 N N . ALA A 1 105 ? -13.048 -16.711 -6.237 1.00 82.69 105 ALA A N 1
ATOM 851 C CA . ALA A 1 105 ? -12.241 -15.507 -6.073 1.00 82.69 105 ALA A CA 1
ATOM 852 C C . ALA A 1 105 ? -11.940 -14.908 -7.459 1.00 82.69 105 ALA A C 1
ATOM 854 O O . ALA A 1 105 ? -11.540 -15.666 -8.349 1.00 82.69 105 ALA A O 1
ATOM 855 N N . PRO A 1 106 ? -12.144 -13.596 -7.663 1.00 80.81 106 PRO A N 1
ATOM 856 C CA . PRO A 1 106 ? -11.822 -12.966 -8.935 1.00 80.81 106 PRO A CA 1
ATOM 857 C C . PRO A 1 106 ? -10.308 -12.922 -9.139 1.00 80.81 106 PRO A C 1
ATOM 859 O O . PRO A 1 106 ? -9.533 -12.935 -8.180 1.00 80.81 106 PRO A O 1
ATOM 862 N N . GLU A 1 107 ? -9.888 -12.865 -10.398 1.00 78.44 107 GLU A N 1
ATOM 863 C CA . GLU A 1 107 ? -8.481 -12.693 -10.747 1.00 78.44 107 GLU A CA 1
ATOM 864 C C . GLU A 1 107 ? -8.046 -11.239 -10.546 1.00 78.44 107 GLU A C 1
ATOM 866 O O . GLU A 1 107 ? -8.842 -10.307 -10.648 1.00 78.44 107 GLU A O 1
ATOM 871 N N . LEU A 1 108 ? -6.751 -11.025 -10.308 1.00 76.19 108 LEU A N 1
ATOM 872 C CA . LEU A 1 108 ? -6.197 -9.677 -10.178 1.00 76.19 108 LEU A CA 1
ATOM 873 C C . LEU A 1 108 ? -6.381 -8.856 -11.460 1.00 76.19 108 LEU A C 1
ATOM 875 O O . LEU A 1 108 ? -6.563 -7.650 -11.380 1.00 76.19 108 LEU A O 1
ATOM 879 N N . SER A 1 109 ? -6.368 -9.498 -12.627 1.00 74.69 109 SER A N 1
ATOM 880 C CA . SER A 1 109 ? -6.614 -8.901 -13.947 1.00 74.69 109 SER A CA 1
ATOM 881 C C . SER A 1 109 ? -8.061 -8.450 -14.171 1.00 74.69 109 SER A C 1
ATOM 883 O O . SER A 1 109 ? -8.318 -7.751 -15.149 1.00 74.69 109 SER A O 1
ATOM 885 N N . ASP A 1 110 ? -9.006 -8.821 -13.300 1.00 79.00 110 ASP A N 1
ATOM 886 C CA . ASP A 1 110 ? -10.406 -8.424 -13.440 1.00 79.00 110 ASP A CA 1
ATOM 887 C C . ASP A 1 110 ? -10.545 -6.895 -13.347 1.00 79.00 110 ASP A C 1
ATOM 889 O O . ASP A 1 110 ? -10.076 -6.251 -12.403 1.00 79.00 110 ASP A O 1
ATOM 893 N N . SER A 1 111 ? -11.219 -6.299 -14.331 1.00 77.75 111 SER A N 1
ATOM 894 C CA . SER A 1 111 ? -11.388 -4.846 -14.426 1.00 77.75 111 SER A CA 1
ATOM 895 C C . SER A 1 111 ? -12.102 -4.241 -13.212 1.00 77.75 111 SER A C 1
ATOM 897 O O . SER A 1 111 ? -11.800 -3.112 -12.819 1.00 77.75 111 SER A O 1
ATOM 899 N N . SER A 1 112 ? -13.002 -4.989 -12.568 1.00 81.81 112 SER A N 1
ATOM 900 C CA . SER A 1 112 ? -13.683 -4.559 -11.345 1.00 81.81 112 SER A CA 1
ATOM 901 C C . SER A 1 112 ? -12.725 -4.488 -10.152 1.00 81.81 112 SER A C 1
ATOM 903 O O . SER A 1 112 ? -12.773 -3.530 -9.375 1.00 81.81 112 SER A O 1
ATOM 905 N N . VAL A 1 113 ? -11.804 -5.451 -10.040 1.00 80.81 113 VAL A N 1
ATOM 906 C CA . VAL A 1 113 ? -10.751 -5.476 -9.015 1.00 80.81 113 VAL A CA 1
ATOM 907 C C . VAL A 1 113 ? -9.780 -4.320 -9.251 1.00 80.81 113 VAL A C 1
ATOM 909 O O . VAL A 1 113 ? -9.519 -3.544 -8.333 1.00 80.81 113 VAL A O 1
ATOM 912 N N . GLN A 1 114 ? -9.325 -4.132 -10.493 1.00 80.31 114 GLN A N 1
ATOM 913 C CA . GLN A 1 114 ? -8.453 -3.019 -10.880 1.00 80.31 114 GLN A CA 1
ATOM 914 C C . GLN A 1 114 ? -9.079 -1.657 -10.575 1.00 80.31 114 GLN A C 1
ATOM 916 O O . GLN A 1 114 ? -8.436 -0.782 -9.996 1.00 80.31 114 GLN A O 1
ATOM 921 N N . SER A 1 115 ? -10.354 -1.472 -10.925 1.00 83.19 115 SER A N 1
ATOM 922 C CA . SER A 1 115 ? -11.082 -0.229 -10.658 1.00 83.19 115 SER A CA 1
ATOM 923 C C . SER A 1 115 ? -11.150 0.074 -9.157 1.00 83.19 115 SER A C 1
ATOM 925 O O . SER A 1 115 ? -10.884 1.206 -8.745 1.00 83.19 115 SER A O 1
ATOM 927 N N . ARG A 1 116 ? -11.417 -0.940 -8.324 1.00 84.81 116 ARG A N 1
ATOM 928 C CA . ARG A 1 116 ? -11.459 -0.793 -6.861 1.00 84.81 116 ARG A CA 1
ATOM 929 C C . ARG A 1 116 ? -10.087 -0.453 -6.279 1.00 84.81 116 ARG A C 1
ATOM 931 O O . ARG A 1 116 ? -9.997 0.487 -5.489 1.00 84.81 116 ARG A O 1
ATOM 938 N N . LEU A 1 117 ? -9.022 -1.128 -6.718 1.00 83.62 117 LEU A N 1
ATOM 939 C CA . LEU A 1 117 ? -7.647 -0.836 -6.287 1.00 83.62 117 LEU A CA 1
ATOM 940 C C . LEU A 1 117 ? -7.222 0.587 -6.677 1.00 83.62 117 LEU A C 1
ATOM 942 O O . LEU A 1 117 ? -6.674 1.318 -5.857 1.00 83.62 117 LEU A O 1
ATOM 946 N N . ASN A 1 118 ? -7.560 1.024 -7.891 1.00 83.44 118 ASN A N 1
ATOM 947 C CA . ASN A 1 118 ? -7.293 2.390 -8.339 1.00 83.44 118 ASN A CA 1
ATOM 948 C C . ASN A 1 118 ? -8.094 3.440 -7.549 1.00 83.44 118 ASN A C 1
ATOM 950 O O . ASN A 1 118 ? -7.602 4.542 -7.319 1.00 83.44 118 ASN A O 1
ATOM 954 N N . SER A 1 119 ? -9.306 3.111 -7.087 1.00 86.25 119 SER A N 1
ATOM 955 C CA . SER A 1 119 ? -10.155 4.045 -6.330 1.00 86.25 119 SER A CA 1
ATOM 956 C C . SER A 1 119 ? -9.623 4.390 -4.931 1.00 86.25 119 SER A C 1
ATOM 958 O O . SER A 1 119 ? -10.026 5.404 -4.340 1.00 86.25 119 SER A O 1
ATOM 960 N N . VAL A 1 120 ? -8.743 3.543 -4.384 1.00 86.69 120 VAL A N 1
ATOM 961 C CA . VAL A 1 120 ? -8.157 3.741 -3.055 1.00 86.69 120 VAL A CA 1
ATOM 962 C C . VAL A 1 120 ? -6.804 4.435 -3.090 1.00 86.69 120 VAL A C 1
ATOM 964 O O . VAL A 1 120 ? -6.436 4.971 -2.052 1.00 86.69 120 VAL A O 1
ATOM 967 N N . LEU A 1 121 ? -6.122 4.499 -4.244 1.00 86.44 121 LEU A N 1
ATOM 968 C CA . LEU A 1 121 ? -4.777 5.075 -4.391 1.00 86.44 121 LEU A CA 1
ATOM 969 C C . LEU A 1 121 ? -4.625 6.444 -3.707 1.00 86.44 121 LEU A C 1
ATOM 971 O O . LEU A 1 121 ? -5.489 7.317 -3.805 1.00 86.44 121 LEU A O 1
ATOM 975 N N . GLY A 1 122 ? -3.515 6.617 -2.987 1.00 85.38 122 GLY A N 1
ATOM 976 C CA . GLY A 1 122 ? -3.210 7.813 -2.201 1.00 85.38 122 GLY A CA 1
ATOM 977 C C . GLY A 1 122 ? -3.943 7.902 -0.857 1.00 85.38 122 GLY A C 1
ATOM 978 O O . GLY A 1 122 ? -3.595 8.751 -0.036 1.00 85.38 122 GLY A O 1
ATOM 979 N N . LYS A 1 123 ? -4.930 7.037 -0.588 1.00 91.38 123 LYS A N 1
ATOM 980 C CA . LYS A 1 123 ? -5.629 6.973 0.705 1.00 91.38 123 LYS A CA 1
ATOM 981 C C . LYS A 1 123 ? -4.955 5.975 1.634 1.00 91.38 123 LYS A C 1
ATOM 983 O O . LYS A 1 123 ? -4.540 4.907 1.199 1.00 91.38 123 LYS A O 1
ATOM 988 N N . ASN A 1 124 ? -4.895 6.298 2.921 1.00 93.06 124 ASN A N 1
ATOM 989 C CA . ASN A 1 124 ? -4.331 5.425 3.949 1.00 93.06 124 ASN A CA 1
ATOM 990 C C . ASN A 1 124 ? -5.348 5.254 5.080 1.00 93.06 124 ASN A C 1
ATOM 992 O O . ASN A 1 124 ? -6.001 6.223 5.465 1.00 93.06 124 ASN A O 1
ATOM 996 N N . SER A 1 125 ? -5.498 4.038 5.595 1.00 94.62 125 SER A N 1
ATOM 997 C CA . SER A 1 125 ? -6.444 3.700 6.655 1.00 94.62 125 SER A CA 1
ATOM 998 C C . SER A 1 125 ? -5.808 2.784 7.695 1.00 94.62 125 SER A C 1
ATOM 1000 O O . SER A 1 125 ? -5.047 1.873 7.357 1.00 94.62 125 SER A O 1
ATOM 1002 N N . ILE A 1 126 ? -6.129 3.030 8.962 1.00 95.75 126 ILE A N 1
ATOM 1003 C CA . ILE A 1 126 ? -5.777 2.157 10.077 1.00 95.75 126 ILE A CA 1
ATOM 1004 C C . ILE A 1 126 ? -7.036 1.768 10.850 1.00 95.75 126 ILE A C 1
ATOM 1006 O O . ILE A 1 126 ? -7.901 2.602 11.134 1.00 95.75 126 ILE A O 1
ATOM 1010 N N . VAL A 1 127 ? -7.132 0.486 11.189 1.00 95.81 127 VAL A N 1
ATOM 1011 C CA . VAL A 1 127 ? -8.232 -0.086 11.960 1.00 95.81 127 VAL A CA 1
ATOM 1012 C C . VAL A 1 127 ? -7.694 -0.610 13.282 1.00 95.81 127 VAL A C 1
ATOM 1014 O O . VAL A 1 127 ? -6.792 -1.449 13.315 1.00 95.81 127 VAL A O 1
ATOM 1017 N N . VAL A 1 128 ? -8.257 -0.102 14.371 1.00 95.38 128 VAL A N 1
ATOM 1018 C CA . VAL A 1 128 ? -7.813 -0.339 15.742 1.00 95.38 128 VAL A CA 1
ATOM 1019 C C . VAL A 1 128 ? -8.948 -1.005 16.524 1.00 95.38 128 VAL A C 1
ATOM 1021 O O . VAL A 1 128 ? -10.068 -0.498 16.520 1.00 95.38 128 VAL A O 1
ATOM 1024 N N . PRO A 1 129 ? -8.720 -2.129 17.215 1.00 94.50 129 PRO A N 1
ATOM 1025 C CA . PRO A 1 129 ? -9.759 -2.731 18.045 1.00 94.50 129 PRO A CA 1
ATOM 1026 C C . PRO A 1 129 ? -10.114 -1.825 19.236 1.00 94.50 129 PRO A C 1
ATOM 1028 O O . PRO A 1 129 ? -9.204 -1.244 19.836 1.00 94.50 129 PRO A O 1
ATOM 1031 N N . PRO A 1 130 ? -11.389 -1.746 19.667 1.00 93.38 130 PRO A N 1
ATOM 1032 C CA . PRO A 1 130 ? -11.780 -0.971 20.848 1.00 93.38 130 PRO A CA 1
ATOM 1033 C C . PRO A 1 130 ? -10.963 -1.328 22.101 1.00 93.38 130 PRO A C 1
ATOM 1035 O O . PRO A 1 130 ? -10.597 -0.458 22.887 1.00 93.38 130 PRO A O 1
ATOM 1038 N N . ALA A 1 131 ? -10.619 -2.610 22.268 1.00 91.81 131 ALA A N 1
ATOM 1039 C CA . ALA A 1 131 ? -9.790 -3.076 23.377 1.00 91.81 131 ALA A CA 1
ATOM 1040 C C . ALA A 1 131 ? -8.354 -2.521 23.333 1.00 91.81 131 ALA A C 1
ATOM 1042 O O . ALA A 1 131 ? -7.759 -2.287 24.385 1.00 91.81 131 ALA A O 1
ATOM 1043 N N . LEU A 1 132 ? -7.792 -2.308 22.138 1.00 92.19 132 LEU A N 1
ATOM 1044 C CA . LEU A 1 132 ? -6.480 -1.685 21.968 1.00 92.19 132 LEU A CA 1
ATOM 1045 C C . LEU A 1 132 ? -6.558 -0.170 22.201 1.00 92.19 132 LEU A C 1
ATOM 1047 O O . LEU A 1 132 ? -5.686 0.384 22.865 1.00 92.19 132 LEU A O 1
ATOM 1051 N N . GLU A 1 133 ? -7.622 0.483 21.731 1.00 91.12 133 GLU A N 1
ATOM 1052 C CA . GLU A 1 133 ? -7.854 1.920 21.935 1.00 91.12 133 GLU A CA 1
ATOM 1053 C C . GLU A 1 133 ? -7.824 2.295 23.428 1.00 91.12 133 GLU A C 1
ATOM 1055 O O . GLU A 1 133 ? -7.145 3.238 23.833 1.00 91.12 133 GLU A O 1
ATOM 1060 N N . GLU A 1 134 ? -8.487 1.510 24.284 1.00 89.94 134 GLU A N 1
ATOM 1061 C CA . GLU A 1 134 ? -8.465 1.731 25.737 1.00 89.94 134 GLU A CA 1
ATOM 1062 C C . GLU A 1 134 ? -7.078 1.493 26.363 1.00 89.94 134 GLU A C 1
ATOM 1064 O O . GLU A 1 134 ? -6.694 2.175 27.319 1.00 89.94 134 GLU A O 1
ATOM 1069 N N . LYS A 1 135 ? -6.286 0.556 25.823 1.00 89.75 135 LYS A N 1
ATOM 1070 C CA . LYS A 1 135 ? -4.903 0.328 26.278 1.00 89.75 135 LYS A CA 1
ATOM 1071 C C . LYS A 1 135 ? -4.000 1.509 25.923 1.00 89.75 135 LYS A C 1
ATOM 1073 O O . LYS A 1 135 ? -3.168 1.894 26.743 1.00 89.75 135 LYS A O 1
ATOM 1078 N N . LEU A 1 136 ? -4.188 2.109 24.747 1.00 88.38 136 LEU A N 1
ATOM 1079 C CA . LEU A 1 136 ? -3.385 3.238 24.269 1.00 88.38 136 LEU A CA 1
ATOM 1080 C C . LEU A 1 136 ? -3.571 4.497 25.119 1.00 88.38 136 LEU A C 1
ATOM 1082 O O . LEU A 1 136 ? -2.597 5.205 25.358 1.00 88.38 136 LEU A O 1
ATOM 1086 N N . LYS A 1 137 ? -4.772 4.732 25.669 1.00 86.06 137 LYS A N 1
ATOM 1087 C CA . LYS A 1 137 ? -5.019 5.849 26.605 1.00 86.06 137 LYS A CA 1
ATOM 1088 C C . LYS A 1 137 ? -4.134 5.799 27.852 1.00 86.06 137 LYS A C 1
ATOM 1090 O O . LYS A 1 137 ? -3.813 6.836 28.415 1.00 86.06 137 LYS A O 1
ATOM 1095 N N . ASN A 1 138 ? -3.765 4.596 28.288 1.00 82.38 138 ASN A N 1
ATOM 1096 C CA . ASN A 1 138 ? -2.969 4.376 29.495 1.00 82.38 138 ASN A CA 1
ATOM 1097 C C . ASN A 1 138 ? -1.483 4.126 29.194 1.00 82.38 138 ASN A C 1
ATOM 1099 O O . ASN A 1 138 ? -0.686 4.028 30.126 1.00 82.38 138 ASN A O 1
ATOM 1103 N N . ASN A 1 139 ? -1.109 3.970 27.920 1.00 84.62 139 ASN A N 1
ATOM 1104 C CA . ASN A 1 139 ? 0.247 3.612 27.526 1.00 84.62 139 ASN A CA 1
ATOM 1105 C C . ASN A 1 139 ? 0.652 4.268 26.191 1.00 84.62 139 ASN A C 1
ATOM 1107 O O . ASN A 1 139 ? 0.566 3.627 25.139 1.00 84.62 139 ASN A O 1
ATOM 1111 N N . PRO A 1 140 ? 1.131 5.525 26.216 1.00 81.38 140 PRO A N 1
ATOM 1112 C CA . PRO A 1 140 ? 1.568 6.220 25.006 1.00 81.38 140 PRO A CA 1
ATOM 1113 C C . PRO A 1 140 ? 2.784 5.556 24.334 1.00 81.38 140 PRO A C 1
ATOM 1115 O O . PRO A 1 140 ? 2.913 5.622 23.116 1.00 81.38 140 PRO A O 1
ATOM 1118 N N . GLU A 1 141 ? 3.638 4.840 25.079 1.00 87.69 141 GLU A N 1
ATOM 1119 C CA . GLU A 1 141 ? 4.792 4.122 24.503 1.00 87.69 141 GLU A CA 1
ATOM 1120 C C . GLU A 1 141 ? 4.365 2.991 23.552 1.00 87.69 141 GLU A C 1
ATOM 1122 O O . GLU A 1 141 ? 5.093 2.629 22.625 1.00 87.69 141 GLU A O 1
ATOM 1127 N N . LEU A 1 142 ? 3.162 2.439 23.748 1.00 88.75 142 LEU A N 1
ATOM 1128 C CA . LEU A 1 142 ? 2.608 1.429 22.851 1.00 88.75 142 LEU A CA 1
ATOM 1129 C C . LEU A 1 142 ? 2.273 2.022 21.473 1.00 88.75 142 LEU A C 1
ATOM 1131 O O . LEU A 1 142 ? 2.469 1.340 20.468 1.00 88.75 142 LEU A O 1
ATOM 1135 N N . ALA A 1 143 ? 1.833 3.284 21.405 1.00 89.88 143 ALA A N 1
ATOM 1136 C CA . ALA A 1 143 ? 1.569 3.963 20.134 1.00 89.88 143 ALA A CA 1
ATOM 1137 C C . ALA A 1 143 ? 2.860 4.125 19.312 1.00 89.88 143 ALA A C 1
ATOM 1139 O O . ALA A 1 143 ? 2.880 3.803 18.122 1.00 89.88 143 ALA A O 1
ATOM 1140 N N . ASP A 1 144 ? 3.961 4.517 19.964 1.00 89.56 144 ASP A N 1
ATOM 1141 C CA . ASP A 1 144 ? 5.290 4.604 19.342 1.00 89.56 144 ASP A CA 1
ATOM 1142 C C . ASP A 1 144 ? 5.753 3.240 18.795 1.00 89.56 144 ASP A C 1
ATOM 1144 O O . ASP A 1 144 ? 6.266 3.142 17.672 1.00 89.56 144 ASP A O 1
ATOM 1148 N N . LYS A 1 145 ? 5.529 2.161 19.560 1.00 90.69 145 LYS A N 1
ATOM 1149 C CA . LYS A 1 145 ? 5.842 0.790 19.128 1.00 90.69 145 LYS A CA 1
ATOM 1150 C C . LYS A 1 145 ? 5.030 0.392 17.891 1.00 90.69 145 LYS A C 1
ATOM 1152 O O . LYS A 1 145 ? 5.604 -0.136 16.940 1.00 90.69 145 LYS A O 1
ATOM 1157 N N . ILE A 1 146 ? 3.724 0.668 17.876 1.00 92.50 146 ILE A N 1
ATOM 1158 C CA . ILE A 1 146 ? 2.841 0.377 16.734 1.00 92.50 146 ILE A CA 1
ATOM 1159 C C . ILE A 1 146 ? 3.334 1.103 15.480 1.00 92.50 146 ILE A C 1
ATOM 1161 O O . ILE A 1 146 ? 3.494 0.482 14.431 1.00 92.50 146 ILE A O 1
ATOM 1165 N N . MET A 1 147 ? 3.637 2.398 15.586 1.00 90.25 147 MET A N 1
ATOM 1166 C CA . MET A 1 147 ? 4.136 3.181 14.453 1.00 90.25 147 MET A CA 1
ATOM 1167 C C . MET A 1 147 ? 5.474 2.645 13.924 1.00 90.25 147 MET A C 1
ATOM 1169 O O . MET A 1 147 ? 5.657 2.556 12.710 1.00 90.25 147 MET A O 1
ATOM 1173 N N . THR A 1 148 ? 6.362 2.197 14.816 1.00 90.06 148 THR A N 1
ATOM 1174 C CA . THR A 1 148 ? 7.631 1.545 14.444 1.00 90.06 148 THR A CA 1
ATOM 1175 C C . THR A 1 148 ? 7.399 0.205 13.734 1.00 90.06 148 THR A C 1
ATOM 1177 O O . THR A 1 148 ? 8.076 -0.117 12.758 1.00 90.06 148 THR A O 1
ATOM 1180 N N . ASN A 1 149 ? 6.425 -0.585 14.186 1.00 88.44 149 ASN A N 1
ATOM 1181 C CA . ASN A 1 149 ? 6.056 -1.839 13.528 1.00 88.44 149 ASN A CA 1
ATOM 1182 C C . ASN A 1 149 ? 5.501 -1.592 12.116 1.00 88.44 149 ASN A C 1
ATOM 1184 O O . ASN A 1 149 ? 5.859 -2.312 11.184 1.00 88.44 149 ASN A O 1
ATOM 1188 N N . ILE A 1 150 ? 4.691 -0.546 11.940 1.00 89.81 150 ILE A N 1
ATOM 1189 C CA . ILE A 1 150 ? 4.194 -0.121 10.625 1.00 89.81 150 ILE A CA 1
ATOM 1190 C C . ILE A 1 150 ? 5.353 0.333 9.723 1.00 89.81 150 ILE A C 1
ATOM 1192 O O . ILE A 1 150 ? 5.385 -0.024 8.546 1.00 89.81 150 ILE A O 1
ATOM 1196 N N . ASP A 1 151 ? 6.344 1.053 10.260 1.00 88.19 151 ASP A N 1
ATOM 1197 C CA . ASP A 1 151 ? 7.556 1.420 9.510 1.00 88.19 151 ASP A CA 1
ATOM 1198 C C . ASP A 1 151 ? 8.325 0.202 9.008 1.00 88.19 151 ASP A C 1
ATOM 1200 O O . ASP A 1 151 ? 8.719 0.151 7.841 1.00 88.19 151 ASP A O 1
ATOM 1204 N N . ASN A 1 152 ? 8.501 -0.796 9.872 1.00 83.19 152 ASN A N 1
ATOM 1205 C CA . ASN A 1 152 ? 9.160 -2.044 9.507 1.00 83.19 152 ASN A CA 1
ATOM 1206 C C . ASN A 1 152 ? 8.370 -2.800 8.432 1.00 83.19 152 ASN A C 1
ATOM 1208 O O . ASN A 1 152 ? 8.969 -3.314 7.488 1.00 83.19 152 ASN A O 1
ATOM 1212 N N . LEU A 1 153 ? 7.035 -2.825 8.534 1.00 81.31 153 LEU A N 1
ATOM 1213 C CA . LEU A 1 153 ? 6.163 -3.420 7.522 1.00 81.31 153 LEU A CA 1
ATOM 1214 C C . LEU A 1 153 ? 6.330 -2.723 6.167 1.00 81.31 153 LEU A C 1
ATOM 1216 O O . LEU A 1 153 ? 6.488 -3.395 5.147 1.00 81.31 153 LEU A O 1
ATOM 1220 N N . PHE A 1 154 ? 6.323 -1.391 6.137 1.00 85.12 154 PHE A N 1
ATOM 1221 C CA . PHE A 1 154 ? 6.507 -0.644 4.895 1.00 85.12 154 PHE A CA 1
ATOM 1222 C C . PHE A 1 154 ? 7.894 -0.863 4.298 1.00 85.12 154 PHE A C 1
ATOM 1224 O O . PHE A 1 154 ? 7.997 -1.180 3.114 1.00 85.12 154 PHE A O 1
ATOM 1231 N N . ALA A 1 155 ? 8.947 -0.791 5.114 1.00 81.12 155 ALA A N 1
ATOM 1232 C CA . ALA A 1 155 ? 10.314 -1.037 4.668 1.00 81.12 155 ALA A CA 1
ATOM 1233 C C . ALA A 1 155 ? 10.485 -2.449 4.085 1.00 81.12 155 ALA A C 1
ATOM 1235 O O . ALA A 1 155 ? 11.084 -2.604 3.021 1.00 81.12 155 ALA A O 1
ATOM 1236 N N . TRP A 1 156 ? 9.914 -3.466 4.738 1.00 77.44 156 TRP A N 1
ATOM 1237 C CA . TRP A 1 156 ? 9.960 -4.853 4.270 1.00 77.44 156 TRP A CA 1
ATOM 1238 C C . TRP A 1 156 ? 9.284 -5.043 2.906 1.00 77.44 156 TRP A C 1
ATOM 1240 O O . TRP A 1 156 ? 9.769 -5.805 2.073 1.00 77.44 156 TRP A O 1
ATOM 1250 N N . ASN A 1 157 ? 8.188 -4.322 2.657 1.00 74.75 157 ASN A N 1
ATOM 1251 C CA . ASN A 1 157 ? 7.428 -4.403 1.409 1.00 74.75 157 ASN A CA 1
ATOM 1252 C C . ASN A 1 157 ? 7.884 -3.386 0.343 1.00 74.75 157 ASN A C 1
ATOM 1254 O O . ASN A 1 157 ? 7.252 -3.281 -0.706 1.00 74.75 157 ASN A O 1
ATOM 1258 N N . GLY A 1 158 ? 8.956 -2.621 0.592 1.00 77.25 158 GLY A N 1
ATOM 1259 C CA . GLY A 1 158 ? 9.411 -1.558 -0.314 1.00 77.25 158 GLY A CA 1
ATOM 1260 C C . GLY A 1 158 ? 8.402 -0.414 -0.479 1.00 77.25 158 GLY A C 1
ATOM 1261 O O . GLY A 1 158 ? 8.462 0.326 -1.458 1.00 77.25 158 GLY A O 1
ATOM 1262 N N . TYR A 1 159 ? 7.469 -0.285 0.463 1.00 76.69 159 TYR A N 1
ATOM 1263 C CA . TYR A 1 159 ? 6.440 0.741 0.479 1.00 76.69 159 TYR A CA 1
ATOM 1264 C C . TYR A 1 159 ? 7.043 2.070 0.965 1.00 76.69 159 TYR A C 1
ATOM 1266 O O . TYR A 1 159 ? 7.850 2.072 1.905 1.00 76.69 159 TYR A O 1
ATOM 1274 N N . PRO A 1 160 ? 6.693 3.215 0.353 1.00 76.94 160 PRO A N 1
ATOM 1275 C CA . PRO A 1 160 ? 7.274 4.492 0.737 1.00 76.94 160 PRO A CA 1
ATOM 1276 C C . PRO A 1 160 ? 6.907 4.852 2.181 1.00 76.94 160 PRO A C 1
ATOM 1278 O O . PRO A 1 160 ? 5.762 4.751 2.613 1.00 76.94 160 PRO A O 1
ATOM 1281 N N . SER A 1 161 ? 7.892 5.324 2.946 1.00 70.19 161 SER A N 1
ATOM 1282 C CA . SER A 1 161 ? 7.682 5.724 4.345 1.00 70.19 161 SER A CA 1
ATOM 1283 C C . SER A 1 161 ? 6.846 7.002 4.496 1.00 70.19 161 SER A C 1
ATOM 1285 O O . SER A 1 161 ? 6.369 7.291 5.596 1.00 70.19 161 SER A O 1
ATOM 1287 N N . LEU A 1 162 ? 6.645 7.748 3.410 1.00 72.81 162 LEU A N 1
ATOM 1288 C CA . LEU A 1 162 ? 5.842 8.964 3.349 1.00 72.81 162 LEU A CA 1
ATOM 1289 C C . LEU A 1 162 ? 4.784 8.836 2.248 1.00 72.81 162 LEU A C 1
ATOM 1291 O O . LEU A 1 162 ? 5.053 8.193 1.232 1.00 72.81 162 LEU A O 1
ATOM 1295 N N . PRO A 1 163 ? 3.608 9.462 2.417 1.00 74.88 163 PRO A N 1
ATOM 1296 C CA . PRO A 1 163 ? 2.601 9.488 1.369 1.00 74.88 163 PRO A CA 1
ATOM 1297 C C . PRO A 1 163 ? 3.126 10.206 0.122 1.00 74.88 163 PRO A C 1
ATOM 1299 O O . PRO A 1 163 ? 3.581 11.347 0.189 1.00 74.88 163 PRO A O 1
ATOM 1302 N N . ASP A 1 164 ? 3.021 9.540 -1.022 1.00 77.69 164 ASP A N 1
ATOM 1303 C CA . ASP A 1 164 ? 3.401 10.052 -2.343 1.00 77.69 164 ASP A CA 1
ATOM 1304 C C . ASP A 1 164 ? 2.191 10.233 -3.280 1.00 77.69 164 ASP A C 1
ATOM 1306 O O . ASP A 1 164 ? 2.343 10.591 -4.446 1.00 77.69 164 ASP A O 1
ATOM 1310 N N . GLY A 1 165 ? 0.980 9.974 -2.770 1.00 76.44 165 GLY A N 1
ATOM 1311 C CA . GLY A 1 165 ? -0.276 10.021 -3.525 1.00 76.44 165 GLY A CA 1
ATOM 1312 C C . GLY A 1 165 ? -0.463 8.869 -4.518 1.00 76.44 165 GLY A C 1
ATOM 1313 O O . GLY A 1 165 ? -1.499 8.798 -5.170 1.00 76.44 165 GLY A O 1
ATOM 1314 N N . MET A 1 166 ? 0.515 7.970 -4.621 1.00 77.75 166 MET A N 1
ATOM 1315 C CA . MET A 1 166 ? 0.542 6.835 -5.544 1.00 77.75 166 MET A CA 1
ATOM 1316 C C . MET A 1 166 ? 0.391 5.505 -4.806 1.00 77.75 166 MET A C 1
ATOM 1318 O O . MET A 1 166 ? 0.151 4.482 -5.438 1.00 77.75 166 MET A O 1
ATOM 1322 N N . HIS A 1 167 ? 0.517 5.511 -3.482 1.00 84.12 167 HIS A N 1
ATOM 1323 C CA . HIS A 1 167 ? 0.390 4.330 -2.649 1.00 84.12 167 HIS A CA 1
ATOM 1324 C C . HIS A 1 167 ? -0.694 4.481 -1.581 1.00 84.12 167 HIS A C 1
ATOM 1326 O O . HIS A 1 167 ? -0.975 5.577 -1.085 1.00 84.12 167 HIS A O 1
ATOM 1332 N N . SER A 1 168 ? -1.287 3.344 -1.238 1.00 87.88 168 SER A N 1
ATOM 1333 C CA . SER A 1 168 ? -2.326 3.194 -0.232 1.00 87.88 168 SER A CA 1
ATOM 1334 C C . SER A 1 168 ? -2.056 2.029 0.695 1.00 87.88 168 SER A C 1
ATOM 1336 O O . SER A 1 168 ? -1.804 0.911 0.247 1.00 87.88 168 SER A O 1
ATOM 1338 N N . ALA A 1 169 ? -2.172 2.288 1.991 1.00 89.75 169 ALA A N 1
ATOM 1339 C CA . ALA A 1 169 ? -2.051 1.283 3.029 1.00 89.75 169 ALA A CA 1
ATOM 1340 C C . ALA A 1 169 ? -3.366 1.158 3.796 1.00 89.75 169 ALA A C 1
ATOM 1342 O O . ALA A 1 169 ? -3.923 2.155 4.253 1.00 89.75 169 ALA A O 1
ATOM 1343 N N . LEU A 1 170 ? -3.832 -0.074 3.968 1.00 92.62 170 LEU A N 1
ATOM 1344 C CA . LEU A 1 170 ? -4.849 -0.451 4.940 1.00 92.62 170 LEU A CA 1
ATOM 1345 C C . LEU A 1 170 ? -4.192 -1.376 5.955 1.00 92.62 170 LEU A C 1
ATOM 1347 O O . LEU A 1 170 ? -3.727 -2.452 5.587 1.00 92.62 170 LEU A O 1
ATOM 1351 N N . ILE A 1 171 ? -4.143 -0.948 7.212 1.00 94.25 171 ILE A N 1
ATOM 1352 C CA . ILE A 1 171 ? -3.530 -1.696 8.311 1.00 94.25 171 ILE A CA 1
ATOM 1353 C C . ILE A 1 171 ? -4.600 -2.024 9.348 1.00 94.25 171 ILE A C 1
ATOM 1355 O O . ILE A 1 171 ? -5.329 -1.140 9.786 1.00 94.25 171 ILE A O 1
ATOM 1359 N N . VAL A 1 172 ? -4.673 -3.281 9.772 1.00 92.88 172 VAL A N 1
ATOM 1360 C CA . VAL A 1 172 ? -5.559 -3.741 10.843 1.00 92.88 172 VAL A CA 1
ATOM 1361 C C . VAL A 1 172 ? -4.708 -4.254 11.991 1.00 92.88 172 VAL A C 1
ATOM 1363 O O . VAL A 1 172 ? -3.865 -5.131 11.800 1.00 92.88 172 VAL A O 1
ATOM 1366 N N . LEU A 1 173 ? -4.941 -3.720 13.184 1.00 93.00 173 LEU A N 1
ATOM 1367 C CA . LEU A 1 173 ? -4.239 -4.124 14.397 1.00 93.00 173 LEU A CA 1
ATOM 1368 C C . LEU A 1 173 ? -5.040 -5.157 15.193 1.00 93.00 173 LEU A C 1
ATOM 1370 O O . LEU A 1 173 ? -6.269 -5.173 15.137 1.00 93.00 173 LEU A O 1
ATOM 1374 N N . ASP A 1 174 ? -4.344 -5.996 15.954 1.00 91.81 174 ASP A N 1
ATOM 1375 C CA . ASP A 1 174 ? -4.931 -6.869 16.970 1.00 91.81 174 ASP A CA 1
ATOM 1376 C C . ASP A 1 174 ? -5.062 -6.159 18.334 1.00 91.81 174 ASP A C 1
ATOM 1378 O O . ASP A 1 174 ? -4.732 -4.985 18.497 1.00 91.81 174 ASP A O 1
ATOM 1382 N N . GLU A 1 175 ? -5.538 -6.868 19.358 1.00 92.06 175 GLU A N 1
ATOM 1383 C CA . GLU A 1 175 ? -5.687 -6.311 20.711 1.00 92.06 175 GLU A CA 1
ATOM 1384 C C . GLU A 1 175 ? -4.355 -5.978 21.410 1.00 92.06 175 GLU A C 1
ATOM 1386 O O . GLU A 1 175 ? -4.360 -5.332 22.464 1.00 92.06 175 GLU A O 1
ATOM 1391 N N . ASN A 1 176 ? -3.224 -6.441 20.875 1.00 89.12 176 ASN A N 1
ATOM 1392 C CA . ASN A 1 176 ? -1.878 -6.245 21.415 1.00 89.12 176 ASN A CA 1
ATOM 1393 C C . ASN A 1 176 ? -1.111 -5.125 20.694 1.00 89.12 176 ASN A C 1
ATOM 1395 O O . ASN A 1 176 ? -0.030 -4.747 21.151 1.00 89.12 176 ASN A O 1
ATOM 1399 N N . GLY A 1 177 ? -1.662 -4.583 19.603 1.00 85.12 177 GLY A N 1
ATOM 1400 C CA . GLY A 1 177 ? -0.986 -3.605 18.751 1.00 85.12 177 GLY A CA 1
ATOM 1401 C C . GLY A 1 177 ? -0.053 -4.233 17.715 1.00 85.12 177 GLY A C 1
ATOM 1402 O O . GLY A 1 177 ? 0.794 -3.540 17.156 1.00 85.12 177 GLY A O 1
ATOM 1403 N N . GLU A 1 178 ? -0.180 -5.530 17.453 1.00 89.75 178 GLU A N 1
ATOM 1404 C CA . GLU A 1 178 ? 0.492 -6.189 16.338 1.00 89.75 178 GLU A CA 1
ATOM 1405 C C . GLU A 1 178 ? -0.388 -6.111 15.080 1.00 89.75 178 GLU A C 1
ATOM 1407 O O . GLU A 1 178 ? -1.613 -5.999 15.157 1.00 89.75 178 GLU A O 1
ATOM 1412 N N . VAL A 1 179 ? 0.231 -6.136 13.898 1.00 87.94 179 VAL A N 1
ATOM 1413 C CA . VAL A 1 179 ? -0.503 -6.086 12.625 1.00 87.94 179 VAL A CA 1
ATOM 1414 C C . VAL A 1 179 ? -1.146 -7.450 12.375 1.00 87.94 179 VAL A C 1
ATOM 1416 O O . VAL A 1 179 ? -0.444 -8.424 12.117 1.00 87.94 179 VAL A O 1
ATOM 1419 N N . ALA A 1 180 ? -2.475 -7.509 12.449 1.00 86.44 180 ALA A N 1
ATOM 1420 C CA . ALA A 1 180 ? -3.252 -8.712 12.166 1.00 86.44 180 ALA A CA 1
ATOM 1421 C C . ALA A 1 180 ? -3.425 -8.910 10.660 1.00 86.44 180 ALA A C 1
ATOM 1423 O O . ALA A 1 180 ? -3.128 -9.978 10.137 1.00 86.44 180 ALA A O 1
ATOM 1424 N N . HIS A 1 181 ? -3.861 -7.850 9.972 1.00 87.94 181 HIS A N 1
ATOM 1425 C CA . HIS A 1 181 ? -4.092 -7.850 8.531 1.00 87.94 181 HIS A CA 1
ATOM 1426 C C . HIS A 1 181 ? -3.534 -6.585 7.901 1.00 87.94 181 HIS A C 1
ATOM 1428 O O . HIS A 1 181 ? -3.504 -5.521 8.525 1.00 87.94 181 HIS A O 1
ATOM 1434 N N . TYR A 1 182 ? -3.119 -6.680 6.644 1.00 88.81 182 TYR A N 1
ATOM 1435 C CA . TYR A 1 182 ? -2.720 -5.515 5.871 1.00 88.81 182 TYR A CA 1
ATOM 1436 C C . TYR A 1 182 ? -3.062 -5.685 4.393 1.00 88.81 182 TYR A C 1
ATOM 1438 O O . TYR A 1 182 ? -3.139 -6.800 3.882 1.00 88.81 182 TYR A O 1
ATOM 1446 N N . GLN A 1 183 ? -3.252 -4.562 3.710 1.00 86.38 183 GLN A N 1
ATOM 1447 C CA . GLN A 1 183 ? -3.361 -4.480 2.259 1.00 86.38 183 GLN A CA 1
ATOM 1448 C C . GLN A 1 183 ? -2.570 -3.255 1.802 1.00 86.38 183 GLN A C 1
ATOM 1450 O O . GLN A 1 183 ? -2.870 -2.128 2.202 1.00 86.38 183 GLN A O 1
ATOM 1455 N N . LEU A 1 184 ? -1.552 -3.481 0.973 1.00 85.81 184 LEU A N 1
ATOM 1456 C CA . LEU A 1 184 ? -0.739 -2.423 0.381 1.00 85.81 184 LEU A CA 1
ATOM 1457 C C . LEU A 1 184 ? -1.028 -2.369 -1.116 1.00 85.81 184 LEU A C 1
ATOM 1459 O O . LEU A 1 184 ? -0.898 -3.370 -1.819 1.00 85.81 184 LEU A O 1
ATOM 1463 N N . VAL A 1 185 ? -1.425 -1.198 -1.595 1.00 82.69 185 VAL A N 1
ATOM 1464 C CA . VAL A 1 185 ? -1.703 -0.926 -3.005 1.00 82.69 185 VAL A CA 1
ATOM 1465 C C . VAL A 1 185 ? -0.746 0.169 -3.455 1.00 82.69 185 VAL A C 1
ATOM 1467 O O . VAL A 1 185 ? -0.549 1.150 -2.747 1.00 82.69 185 VAL A O 1
ATOM 1470 N N . GLY A 1 186 ? -0.126 0.009 -4.616 1.00 76.31 186 GLY A N 1
ATOM 1471 C CA . GLY A 1 186 ? 0.753 1.015 -5.203 1.00 76.31 186 GLY A CA 1
ATOM 1472 C C . GLY A 1 186 ? 0.405 1.252 -6.660 1.00 76.31 186 GLY A C 1
ATOM 1473 O O . GLY A 1 186 ? -0.173 0.378 -7.308 1.00 76.31 186 GLY A O 1
ATOM 1474 N N . ALA A 1 187 ? 0.798 2.410 -7.186 1.00 60.31 187 ALA A N 1
ATOM 1475 C CA . ALA A 1 187 ? 0.729 2.731 -8.606 1.00 60.31 187 ALA A CA 1
ATOM 1476 C C . ALA A 1 187 ? 1.799 1.944 -9.385 1.00 60.31 187 ALA A C 1
ATOM 1478 O O . ALA A 1 187 ? 2.727 2.493 -9.975 1.00 60.31 187 ALA A O 1
ATOM 1479 N N . GLY A 1 188 ? 1.678 0.621 -9.374 1.00 51.28 188 GLY A N 1
ATOM 1480 C CA . GLY A 1 188 ? 2.254 -0.236 -10.391 1.00 51.28 188 GLY A CA 1
ATOM 1481 C C . GLY A 1 188 ? 1.251 -0.301 -11.529 1.00 51.28 188 GLY A C 1
ATOM 1482 O O . GLY A 1 188 ? 0.172 -0.851 -11.351 1.00 51.28 188 GLY A O 1
ATOM 1483 N N . PHE A 1 189 ? 1.587 0.289 -12.676 1.00 38.81 189 PHE A N 1
ATOM 1484 C CA . PHE A 1 189 ? 0.833 0.170 -13.925 1.00 38.81 189 PHE A CA 1
ATOM 1485 C C . PHE A 1 189 ? 0.480 -1.305 -14.183 1.00 38.81 189 PHE A C 1
ATOM 1487 O O . PHE A 1 189 ? 1.332 -2.094 -14.597 1.00 38.81 189 PHE A O 1
ATOM 1494 N N . MET A 1 190 ? -0.760 -1.689 -13.889 1.00 46.16 190 MET A N 1
ATOM 1495 C CA . MET A 1 190 ? -1.201 -3.079 -13.911 1.00 46.16 190 MET A CA 1
ATOM 1496 C C . MET A 1 190 ? -1.960 -3.352 -15.208 1.00 46.16 190 MET A C 1
ATOM 1498 O O . MET A 1 190 ? -3.159 -3.571 -15.191 1.00 46.16 190 MET A O 1
ATOM 1502 N N . GLY A 1 191 ? -1.223 -3.318 -16.325 1.00 42.91 191 GLY A N 1
ATOM 1503 C CA . GLY A 1 191 ? -1.691 -3.695 -17.664 1.00 42.91 191 GLY A CA 1
ATOM 1504 C C . GLY A 1 191 ? -2.742 -2.749 -18.275 1.00 42.91 191 GLY A C 1
ATOM 1505 O O . GLY A 1 191 ? -3.619 -2.262 -17.570 1.00 42.91 191 GLY A O 1
ATOM 1506 N N . PRO A 1 192 ? -2.693 -2.465 -19.589 1.00 43.34 192 PRO A N 1
ATOM 1507 C CA . PRO A 1 192 ? -3.792 -1.763 -20.243 1.00 43.34 192 PRO A CA 1
ATOM 1508 C C . PRO A 1 192 ? -5.072 -2.606 -20.136 1.00 43.34 192 PRO A C 1
ATOM 1510 O O . PRO A 1 192 ? -5.017 -3.828 -20.274 1.00 43.34 192 PRO A O 1
ATOM 1513 N N . SER A 1 193 ? -6.213 -1.952 -19.920 1.00 51.72 193 SER A N 1
ATOM 1514 C CA . SER A 1 193 ? -7.542 -2.581 -19.996 1.00 51.72 193 SER A CA 1
ATOM 1515 C C . SER A 1 193 ? -7.744 -3.289 -21.351 1.00 51.72 193 SER A C 1
ATOM 1517 O O . SER A 1 193 ? -7.142 -2.885 -22.343 1.00 51.72 193 SER A O 1
ATOM 1519 N N . ASP A 1 194 ? -8.621 -4.294 -21.459 1.00 55.72 194 ASP A N 1
ATOM 1520 C CA . ASP A 1 194 ? -8.893 -5.021 -22.721 1.00 55.72 194 ASP A CA 1
ATOM 1521 C C . ASP A 1 194 ? -9.278 -4.104 -23.905 1.00 55.72 194 ASP A C 1
ATOM 1523 O O . ASP A 1 194 ? -9.051 -4.426 -25.076 1.00 55.72 194 ASP A O 1
ATOM 1527 N N . GLU A 1 195 ? -9.876 -2.940 -23.635 1.00 56.53 195 GLU A N 1
ATOM 1528 C CA . GLU A 1 195 ? -10.135 -1.920 -24.662 1.00 56.53 195 GLU A CA 1
ATOM 1529 C C . GLU A 1 195 ? -8.889 -1.115 -25.039 1.00 56.53 195 GLU A C 1
ATOM 1531 O O . GLU A 1 195 ? -8.703 -0.771 -26.207 1.00 56.53 195 GLU A O 1
ATOM 1536 N N . GLU A 1 196 ? -8.015 -0.832 -24.079 1.00 52.38 196 GLU A N 1
ATOM 1537 C CA . GLU A 1 196 ? -6.747 -0.149 -24.327 1.00 52.38 196 GLU A CA 1
ATOM 1538 C C . GLU A 1 196 ? -5.755 -1.070 -25.036 1.00 52.38 196 GLU A C 1
ATOM 1540 O O . GLU A 1 196 ? -5.053 -0.614 -25.931 1.00 52.38 196 GLU A O 1
ATOM 1545 N N . LEU A 1 197 ? -5.757 -2.372 -24.733 1.00 54.38 197 LEU A N 1
ATOM 1546 C CA . LEU A 1 197 ? -4.993 -3.384 -25.463 1.00 54.38 197 LEU A CA 1
ATOM 1547 C C . LEU A 1 197 ? -5.376 -3.411 -26.941 1.00 54.38 197 LEU A C 1
ATOM 1549 O O . LEU A 1 197 ? -4.490 -3.380 -27.789 1.00 54.38 197 LEU A O 1
ATOM 1553 N N . ARG A 1 198 ? -6.678 -3.377 -27.255 1.00 68.88 198 ARG A N 1
ATOM 1554 C CA . ARG A 1 198 ? -7.152 -3.305 -28.646 1.00 68.88 198 ARG A CA 1
ATOM 1555 C C . ARG A 1 198 ? -6.688 -2.030 -29.346 1.00 68.88 198 ARG A C 1
ATOM 1557 O O . ARG A 1 198 ? -6.191 -2.101 -30.464 1.00 68.88 198 ARG A O 1
ATOM 1564 N N . ARG A 1 199 ? -6.763 -0.876 -28.675 1.00 66.69 199 ARG A N 1
ATOM 1565 C CA . ARG A 1 199 ? -6.267 0.400 -29.228 1.00 66.69 199 ARG A CA 1
ATOM 1566 C C . ARG A 1 199 ? -4.753 0.393 -29.445 1.00 66.69 199 ARG A C 1
ATOM 1568 O O . ARG A 1 199 ? -4.282 0.872 -30.472 1.00 66.69 199 ARG A O 1
ATOM 1575 N N . ILE A 1 200 ? -3.994 -0.171 -28.509 1.00 54.62 200 ILE A N 1
ATOM 1576 C CA . ILE A 1 200 ? -2.536 -0.304 -28.606 1.00 54.62 200 ILE A CA 1
ATOM 1577 C C . ILE A 1 200 ? -2.165 -1.276 -29.729 1.00 54.62 200 ILE A C 1
ATOM 1579 O O . ILE A 1 200 ? -1.219 -1.014 -30.464 1.00 54.62 200 ILE A O 1
ATOM 1583 N N . GLU A 1 201 ? -2.896 -2.377 -29.892 1.00 67.50 201 GLU A N 1
ATOM 1584 C CA . GLU A 1 201 ? -2.671 -3.349 -30.963 1.00 67.50 201 GLU A CA 1
ATOM 1585 C C . GLU A 1 201 ? -2.973 -2.745 -32.342 1.00 67.50 201 GLU A C 1
ATOM 1587 O O . GLU A 1 201 ? -2.168 -2.889 -33.263 1.00 67.50 201 GLU A O 1
ATOM 1592 N N . GLU A 1 202 ? -4.064 -1.986 -32.473 1.00 75.56 202 GLU A N 1
ATOM 1593 C CA . GLU A 1 202 ? -4.385 -1.219 -33.682 1.00 75.56 202 GLU A CA 1
ATOM 1594 C C . GLU A 1 202 ? -3.315 -0.159 -33.992 1.00 75.56 202 GLU A C 1
ATOM 1596 O O . GLU A 1 202 ? -2.868 -0.044 -35.136 1.00 75.56 202 GLU A O 1
ATOM 1601 N N . GLU A 1 203 ? -2.839 0.576 -32.983 1.00 72.12 203 GLU A N 1
ATOM 1602 C CA . GLU A 1 203 ? -1.787 1.583 -33.146 1.00 72.12 203 GLU A CA 1
ATOM 1603 C C . GLU A 1 203 ? -0.435 0.949 -33.518 1.00 72.12 203 GLU A C 1
ATOM 1605 O O . GLU A 1 203 ? 0.267 1.441 -34.406 1.00 72.12 203 GLU A O 1
ATOM 1610 N N . GLN A 1 204 ? -0.074 -0.173 -32.890 1.00 64.81 204 GLN A N 1
ATOM 1611 C CA . GLN A 1 204 ? 1.126 -0.948 -33.216 1.00 64.81 204 GLN A CA 1
ATOM 1612 C C . GLN A 1 204 ? 1.051 -1.497 -34.636 1.00 64.81 204 GLN A C 1
ATOM 1614 O O . GLN A 1 204 ? 2.035 -1.412 -35.371 1.00 64.81 204 GLN A O 1
ATOM 1619 N N . LYS A 1 205 ? -0.114 -1.999 -35.053 1.00 82.69 205 LYS A N 1
ATOM 1620 C CA . LYS A 1 205 ? -0.332 -2.498 -36.409 1.00 82.69 205 LYS A CA 1
ATOM 1621 C C . LYS A 1 205 ? -0.216 -1.378 -37.440 1.00 82.69 205 LYS A C 1
ATOM 1623 O O . LYS A 1 205 ? 0.555 -1.514 -38.384 1.00 82.69 205 LYS A O 1
ATOM 1628 N N . ALA A 1 206 ? -0.851 -0.229 -37.209 1.00 82.25 206 ALA A N 1
ATOM 1629 C CA . ALA A 1 206 ? -0.721 0.938 -38.084 1.00 82.25 206 ALA A CA 1
ATOM 1630 C C . ALA A 1 206 ? 0.730 1.451 -38.157 1.00 82.25 206 ALA A C 1
ATOM 1632 O O . ALA A 1 206 ? 1.220 1.865 -39.211 1.00 82.25 206 ALA A O 1
ATOM 1633 N N . LYS A 1 207 ? 1.458 1.413 -37.037 1.00 75.00 207 LYS A N 1
ATOM 1634 C CA . LYS A 1 207 ? 2.873 1.793 -36.979 1.00 75.00 207 LYS A CA 1
ATOM 1635 C C . LYS A 1 207 ? 3.771 0.788 -37.697 1.00 75.00 207 LYS A C 1
ATOM 1637 O O . LYS A 1 207 ? 4.748 1.200 -38.322 1.00 75.00 207 LYS A O 1
ATOM 1642 N N . GLN A 1 208 ? 3.456 -0.500 -37.612 1.00 76.38 208 GLN A N 1
ATOM 1643 C CA . GLN A 1 208 ? 4.156 -1.567 -38.316 1.00 76.38 208 GLN A CA 1
ATOM 1644 C C . GLN A 1 208 ? 3.931 -1.461 -39.827 1.00 76.38 208 GLN A C 1
ATOM 1646 O O . GLN A 1 208 ? 4.902 -1.460 -40.577 1.00 76.38 208 GLN A O 1
ATOM 1651 N N . GLU A 1 209 ? 2.691 -1.240 -40.265 1.00 86.19 209 GLU A N 1
ATOM 1652 C CA . GLU A 1 209 ? 2.348 -1.015 -41.674 1.00 86.19 209 GLU A CA 1
ATOM 1653 C C . GLU A 1 209 ? 3.096 0.202 -42.243 1.00 86.19 209 GLU A C 1
ATOM 1655 O O . GLU A 1 209 ? 3.748 0.096 -43.282 1.00 86.19 209 GLU A O 1
ATOM 1660 N N . LYS A 1 210 ? 3.134 1.327 -41.512 1.00 83.00 210 LYS A N 1
ATOM 1661 C CA . LYS A 1 210 ? 3.935 2.501 -41.912 1.00 83.00 210 LYS A CA 1
ATOM 1662 C C . LYS A 1 210 ? 5.432 2.209 -41.998 1.00 83.00 210 LYS A C 1
ATOM 1664 O O . LYS A 1 210 ? 6.116 2.750 -42.864 1.00 83.00 210 LYS A O 1
ATOM 1669 N N . ARG A 1 211 ? 5.973 1.391 -41.090 1.00 75.75 211 ARG A N 1
ATOM 1670 C CA . ARG A 1 211 ? 7.392 0.998 -41.119 1.00 75.75 211 ARG A CA 1
ATOM 1671 C C . ARG A 1 211 ? 7.701 0.109 -42.315 1.00 75.75 211 ARG A C 1
ATOM 1673 O O . ARG A 1 211 ? 8.756 0.277 -42.915 1.00 75.75 211 ARG A O 1
ATOM 1680 N N . GLU A 1 212 ? 6.805 -0.805 -42.659 1.00 85.69 212 GLU A N 1
ATOM 1681 C CA . GLU A 1 212 ? 6.952 -1.690 -43.814 1.00 85.69 212 GLU A CA 1
ATOM 1682 C C . GLU A 1 212 ? 6.841 -0.925 -45.134 1.00 85.69 212 GLU A C 1
ATOM 1684 O O . GLU A 1 212 ? 7.657 -1.135 -46.029 1.00 85.69 212 GLU A O 1
ATOM 1689 N N . GLU A 1 213 ? 5.899 0.012 -45.240 1.00 85.25 213 GLU A N 1
ATOM 1690 C CA . GLU A 1 213 ? 5.787 0.910 -46.391 1.00 85.25 213 GLU A CA 1
ATOM 1691 C C . GLU A 1 213 ? 7.055 1.760 -46.553 1.00 85.25 213 GLU A C 1
ATOM 1693 O O . GLU A 1 213 ? 7.649 1.810 -47.631 1.00 85.25 213 GLU A O 1
ATOM 1698 N N . TYR A 1 214 ? 7.539 2.349 -45.456 1.00 79.56 214 TYR A N 1
ATOM 1699 C CA . TYR A 1 214 ? 8.777 3.121 -45.464 1.00 79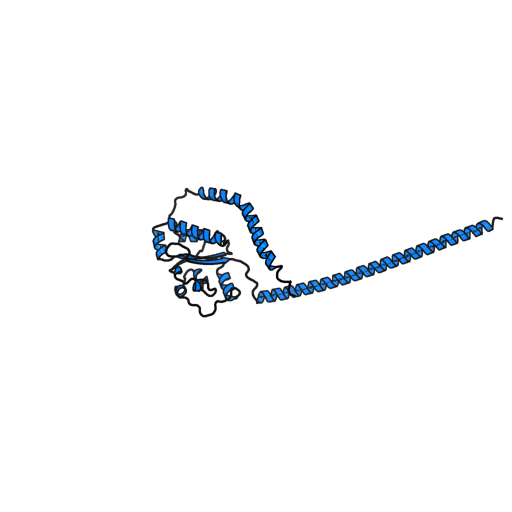.56 214 TYR A CA 1
ATOM 1700 C C . TYR A 1 214 ? 9.999 2.258 -45.817 1.00 79.56 214 TYR A C 1
ATOM 1702 O O . TYR A 1 214 ? 10.878 2.699 -46.555 1.00 79.56 214 TYR A O 1
ATOM 1710 N N . ALA A 1 215 ? 10.056 1.012 -45.339 1.00 86.88 215 ALA A N 1
ATOM 1711 C CA . ALA A 1 215 ? 11.117 0.070 -45.683 1.00 86.88 215 ALA A CA 1
ATOM 1712 C C . ALA A 1 215 ? 11.099 -0.296 -47.175 1.00 86.88 215 ALA A C 1
ATOM 1714 O O . ALA A 1 215 ? 12.161 -0.321 -47.797 1.00 86.88 215 ALA A O 1
ATOM 1715 N N . ARG A 1 216 ? 9.915 -0.506 -47.769 1.00 89.94 216 ARG A N 1
ATOM 1716 C CA . ARG A 1 216 ? 9.776 -0.742 -49.216 1.00 89.94 216 ARG A CA 1
ATOM 1717 C C . ARG A 1 216 ? 10.251 0.454 -50.031 1.00 89.94 216 ARG A C 1
ATOM 1719 O O . ARG A 1 216 ? 11.036 0.270 -50.955 1.00 89.94 216 ARG A O 1
ATOM 1726 N N . LEU A 1 217 ? 9.851 1.667 -49.650 1.00 87.75 217 LEU A N 1
ATOM 1727 C CA . LEU A 1 217 ? 10.291 2.891 -50.322 1.00 87.75 217 LEU A CA 1
ATOM 1728 C C . LEU A 1 217 ? 11.816 3.073 -50.228 1.00 87.75 217 LEU A C 1
ATOM 1730 O O . LEU A 1 217 ? 12.480 3.459 -51.190 1.00 87.75 217 LEU A O 1
ATOM 1734 N N . MET A 1 218 ? 12.404 2.759 -49.074 1.00 85.31 218 MET A N 1
ATOM 1735 C CA . MET A 1 218 ? 13.857 2.783 -48.896 1.00 85.31 218 MET A CA 1
ATOM 1736 C C . MET A 1 218 ? 14.567 1.728 -49.754 1.00 85.31 218 MET A C 1
ATOM 1738 O O . MET A 1 218 ? 15.634 2.005 -50.298 1.00 85.31 218 MET A O 1
ATOM 1742 N N . GLU A 1 219 ? 13.990 0.537 -49.908 1.00 86.62 219 GLU A N 1
ATOM 1743 C CA . GLU A 1 219 ? 14.541 -0.504 -50.777 1.00 86.62 219 GLU A CA 1
ATOM 1744 C C . GLU A 1 219 ? 14.454 -0.113 -52.260 1.00 86.62 219 GLU A C 1
ATOM 1746 O O . GLU A 1 219 ? 15.420 -0.288 -53.002 1.00 86.62 219 GLU A O 1
ATOM 1751 N N . GLU A 1 220 ? 13.330 0.462 -52.688 1.00 88.38 220 GLU A N 1
ATOM 1752 C CA . GLU A 1 220 ? 13.120 0.950 -54.053 1.00 88.38 220 GLU A CA 1
ATOM 1753 C C . GLU A 1 220 ? 14.089 2.089 -54.388 1.00 88.38 220 GLU A C 1
ATOM 1755 O O . GLU A 1 220 ? 14.853 2.000 -55.348 1.00 88.38 220 GLU A O 1
ATOM 1760 N N . THR A 1 221 ? 14.183 3.100 -53.523 1.00 86.44 221 THR A N 1
ATOM 1761 C CA . THR A 1 221 ? 15.143 4.200 -53.703 1.00 86.44 221 THR A CA 1
ATOM 1762 C C . THR A 1 221 ? 16.601 3.729 -53.651 1.00 86.44 221 THR A C 1
ATOM 1764 O O . THR A 1 221 ? 17.464 4.310 -54.314 1.00 86.44 221 THR A O 1
ATOM 1767 N N . ALA A 1 222 ? 16.916 2.671 -52.895 1.00 87.62 222 ALA A N 1
ATOM 1768 C CA . ALA A 1 222 ? 18.241 2.055 -52.906 1.00 87.62 222 ALA A CA 1
ATOM 1769 C C . ALA A 1 222 ? 18.527 1.316 -54.224 1.00 87.62 222 ALA A C 1
ATOM 1771 O O . ALA A 1 222 ? 19.647 1.417 -54.736 1.00 87.62 222 ALA A O 1
ATOM 1772 N N . LYS A 1 223 ? 17.535 0.620 -54.797 1.00 89.00 223 LYS A N 1
ATOM 1773 C CA . LYS A 1 223 ? 17.640 -0.017 -56.121 1.00 89.00 223 LYS A CA 1
ATOM 1774 C C . LYS A 1 223 ? 17.854 1.022 -57.213 1.00 89.00 223 LYS A C 1
ATOM 1776 O O . LYS A 1 223 ? 18.843 0.920 -57.930 1.00 89.00 223 LYS A O 1
ATOM 1781 N N . GLU A 1 224 ? 17.047 2.079 -57.249 1.00 90.06 224 GLU A N 1
ATOM 1782 C CA . GLU A 1 224 ? 17.208 3.166 -58.222 1.00 90.06 224 GLU A CA 1
ATOM 1783 C C . GLU A 1 224 ? 18.587 3.830 -58.135 1.00 90.06 224 GLU A C 1
ATOM 1785 O O . GLU A 1 224 ? 19.223 4.125 -59.147 1.00 90.06 224 GLU A O 1
ATOM 1790 N N . LYS A 1 225 ? 19.085 4.079 -56.915 1.00 88.69 225 LYS A N 1
ATOM 1791 C CA . LYS A 1 225 ? 20.435 4.630 -56.719 1.00 88.69 225 LYS A CA 1
ATOM 1792 C C . LYS A 1 225 ? 21.509 3.679 -57.231 1.00 88.69 225 LYS A C 1
ATOM 1794 O O . LYS A 1 225 ? 22.485 4.139 -57.821 1.00 88.69 225 LYS A O 1
ATOM 1799 N N . LYS A 1 226 ? 21.342 2.374 -57.010 1.00 89.62 226 LYS A N 1
ATOM 1800 C CA . LYS A 1 226 ? 22.269 1.349 -57.493 1.00 89.62 226 LYS A CA 1
ATOM 1801 C C . LYS A 1 226 ? 22.262 1.265 -59.019 1.00 89.62 226 LYS A C 1
ATOM 1803 O O . LYS A 1 226 ? 23.338 1.232 -59.604 1.00 89.62 226 LYS A O 1
ATOM 1808 N N . GLU A 1 227 ? 21.092 1.291 -59.646 1.00 89.62 227 GLU A N 1
ATOM 1809 C CA . GLU A 1 227 ? 20.939 1.292 -61.106 1.00 89.62 227 GLU A CA 1
ATOM 1810 C C . GLU A 1 227 ? 21.564 2.543 -61.723 1.00 89.62 227 GLU A C 1
ATOM 1812 O O . GLU A 1 227 ? 22.440 2.431 -62.576 1.00 89.62 227 GLU A O 1
ATOM 1817 N N . LYS A 1 228 ? 21.248 3.737 -61.204 1.00 88.88 228 LYS A N 1
ATOM 1818 C CA . LYS A 1 228 ? 21.882 4.993 -61.647 1.00 88.88 228 LYS A CA 1
ATOM 1819 C C . LYS A 1 228 ? 23.400 4.967 -61.490 1.00 88.88 228 LYS A C 1
ATOM 1821 O O . LYS A 1 228 ? 24.122 5.490 -62.340 1.00 88.88 228 LYS A O 1
ATOM 1826 N N . TRP A 1 229 ? 23.902 4.375 -60.407 1.00 81.88 229 TRP A N 1
ATOM 1827 C CA . TRP A 1 229 ? 25.338 4.214 -60.200 1.00 81.88 229 TRP A CA 1
ATOM 1828 C C . TRP A 1 229 ? 25.952 3.253 -61.224 1.00 81.88 229 TRP A C 1
ATOM 1830 O O . TRP A 1 229 ? 26.996 3.568 -61.790 1.00 81.88 229 TRP A O 1
ATOM 1840 N N . GLN A 1 230 ? 25.294 2.126 -61.511 1.00 83.50 230 GLN A N 1
ATOM 1841 C CA . GLN A 1 230 ? 25.730 1.169 -62.530 1.00 83.50 230 GLN A CA 1
ATOM 1842 C C . GLN A 1 230 ? 25.731 1.787 -63.931 1.00 83.50 230 GLN A C 1
ATOM 1844 O O . GLN A 1 230 ? 26.748 1.699 -64.611 1.00 83.50 230 GLN A O 1
ATOM 1849 N N . GLU A 1 231 ? 24.662 2.478 -64.328 1.00 88.19 231 GLU A N 1
ATOM 1850 C CA . GLU A 1 231 ? 24.575 3.171 -65.618 1.00 88.19 231 GLU A CA 1
ATOM 1851 C C . GLU A 1 231 ? 25.650 4.252 -65.768 1.00 88.19 231 GLU A C 1
ATOM 1853 O O . GLU A 1 231 ? 26.261 4.396 -66.826 1.00 88.19 231 GLU A O 1
ATOM 1858 N N . SER A 1 232 ? 25.888 5.037 -64.713 1.00 85.94 232 SER A N 1
ATOM 1859 C CA . SER A 1 232 ? 26.928 6.069 -64.713 1.00 85.94 232 SER A CA 1
ATOM 1860 C C . SER A 1 232 ? 28.321 5.451 -64.846 1.00 85.94 232 SER A C 1
ATOM 1862 O O . SER A 1 232 ? 29.141 5.914 -65.640 1.00 85.94 232 SER A O 1
ATOM 1864 N N . ASN A 1 233 ? 28.571 4.362 -64.118 1.00 88.19 233 ASN A N 1
ATOM 1865 C CA . ASN A 1 233 ? 29.831 3.635 -64.177 1.00 88.19 233 ASN A CA 1
ATOM 1866 C C . ASN A 1 233 ? 30.045 3.000 -65.560 1.00 88.19 233 ASN A C 1
ATOM 1868 O O . ASN A 1 233 ? 31.129 3.105 -66.126 1.00 88.19 233 ASN A O 1
ATOM 1872 N N . GLU A 1 234 ? 29.010 2.404 -66.152 1.00 89.31 234 GLU A N 1
ATOM 1873 C CA . GLU A 1 234 ? 29.066 1.850 -67.505 1.00 89.31 234 GLU A CA 1
ATOM 1874 C C . GLU A 1 234 ? 29.356 2.938 -68.545 1.00 89.31 234 GLU A C 1
ATOM 1876 O O . GLU A 1 234 ? 30.276 2.782 -69.348 1.00 89.31 234 GLU A O 1
ATOM 1881 N N . LYS A 1 235 ? 28.662 4.083 -68.481 1.00 89.56 235 LYS A N 1
ATOM 1882 C CA . LYS A 1 235 ? 28.947 5.243 -69.343 1.00 89.56 235 LYS A CA 1
ATOM 1883 C C . LYS A 1 235 ? 30.391 5.722 -69.197 1.00 89.56 235 LYS A C 1
ATOM 1885 O O . LYS A 1 235 ? 31.036 5.994 -70.206 1.00 89.56 235 LYS A O 1
ATOM 1890 N N . TYR A 1 236 ? 30.906 5.782 -67.969 1.00 89.56 236 TYR A N 1
ATOM 1891 C CA . TYR A 1 236 ? 32.296 6.145 -67.687 1.00 89.56 236 TYR A CA 1
ATOM 1892 C C . TYR A 1 236 ? 33.300 5.147 -68.290 1.00 89.56 236 TYR A C 1
ATOM 1894 O O . TYR A 1 236 ? 34.300 5.548 -68.887 1.00 89.56 236 TYR A O 1
ATOM 1902 N N . TYR A 1 237 ? 33.038 3.841 -68.183 1.00 86.94 237 TYR A N 1
ATOM 1903 C CA . TYR A 1 237 ? 33.885 2.824 -68.808 1.00 86.94 237 TYR A CA 1
ATOM 1904 C C . TYR A 1 237 ? 33.858 2.915 -70.336 1.00 86.94 237 TYR A C 1
ATOM 1906 O O . TYR A 1 237 ? 34.917 2.858 -70.963 1.00 86.94 237 TYR A O 1
ATOM 1914 N N . GLN A 1 238 ? 32.679 3.101 -70.935 1.00 87.81 238 GLN A N 1
ATOM 1915 C CA . GLN A 1 238 ? 32.529 3.251 -72.385 1.00 87.81 238 GLN A CA 1
ATOM 1916 C C . GLN A 1 238 ? 33.245 4.505 -72.904 1.00 87.81 238 GLN A C 1
ATOM 1918 O O . GLN A 1 238 ? 33.956 4.430 -73.907 1.00 87.81 238 GLN A O 1
ATOM 1923 N N . SER A 1 239 ? 33.132 5.643 -72.209 1.00 87.56 239 SER A N 1
ATOM 1924 C CA . SER A 1 239 ? 33.823 6.875 -72.609 1.00 87.56 239 SER A CA 1
ATOM 1925 C C . SER A 1 239 ? 35.342 6.744 -72.505 1.00 87.56 239 SER A C 1
ATOM 1927 O O . SER A 1 239 ? 36.050 7.156 -73.418 1.00 87.56 239 SER A O 1
ATOM 1929 N N . ASN A 1 240 ? 35.852 6.114 -71.442 1.00 90.38 240 ASN A N 1
ATOM 1930 C CA . ASN A 1 240 ? 37.286 5.869 -71.263 1.00 90.38 240 ASN A CA 1
ATOM 1931 C C . ASN A 1 240 ? 37.841 4.909 -72.332 1.00 90.38 240 ASN A C 1
ATOM 1933 O O . ASN A 1 240 ? 38.920 5.130 -72.883 1.00 90.38 240 ASN A O 1
ATOM 1937 N N . LEU A 1 241 ? 37.093 3.853 -72.676 1.00 89.19 241 LEU A N 1
ATOM 1938 C CA . LEU A 1 241 ? 37.456 2.959 -73.779 1.00 89.19 241 LEU A CA 1
ATOM 1939 C C . LEU A 1 241 ? 37.506 3.709 -75.114 1.00 89.19 241 LEU A C 1
ATOM 1941 O O . LEU A 1 241 ? 38.481 3.560 -75.851 1.00 89.19 241 LEU A O 1
ATOM 1945 N N . LEU A 1 242 ? 36.505 4.544 -75.400 1.00 87.19 242 LEU A N 1
ATOM 1946 C CA . LEU A 1 242 ? 36.468 5.360 -76.612 1.00 87.19 242 LEU A CA 1
ATOM 1947 C C . LEU A 1 242 ? 37.649 6.342 -76.671 1.00 87.19 242 LEU A C 1
ATOM 1949 O O . LEU A 1 242 ? 38.306 6.438 -77.704 1.00 87.19 242 LEU A O 1
ATOM 1953 N N . GLU A 1 243 ? 37.969 7.010 -75.563 1.00 88.19 243 GLU A N 1
ATOM 1954 C CA . GLU A 1 243 ? 39.109 7.928 -75.457 1.00 88.19 243 GLU A CA 1
ATOM 1955 C C . GLU A 1 243 ? 40.442 7.215 -75.726 1.00 88.19 243 GLU A C 1
ATOM 1957 O O . GLU A 1 243 ? 41.273 7.707 -76.491 1.00 88.19 243 GLU A O 1
ATOM 1962 N N . LYS A 1 244 ? 40.636 6.014 -75.164 1.00 87.50 244 LYS A N 1
ATOM 1963 C CA . LYS A 1 244 ? 41.824 5.193 -75.447 1.00 87.50 244 LYS A CA 1
ATOM 1964 C C . LYS A 1 244 ? 41.930 4.838 -76.923 1.00 87.50 244 LYS A C 1
ATOM 1966 O O . LYS A 1 244 ? 43.013 4.958 -77.488 1.00 87.50 244 LYS A O 1
ATOM 1971 N N . VAL A 1 245 ? 40.824 4.421 -77.539 1.00 88.56 245 VAL A N 1
ATOM 1972 C CA . VAL A 1 245 ? 40.784 4.068 -78.962 1.00 88.56 245 VAL A CA 1
ATOM 1973 C C . VAL A 1 245 ? 41.124 5.281 -79.828 1.00 88.56 245 VAL A C 1
ATOM 1975 O O . VAL A 1 245 ? 41.998 5.172 -80.687 1.00 88.56 245 VAL A O 1
ATOM 1978 N N . ILE A 1 246 ? 40.515 6.444 -79.569 1.00 87.69 246 ILE A N 1
ATOM 1979 C CA . ILE A 1 246 ? 40.814 7.702 -80.274 1.00 87.69 246 ILE A CA 1
ATOM 1980 C C . ILE A 1 246 ? 42.300 8.041 -80.147 1.00 87.69 246 ILE A C 1
ATOM 1982 O O . ILE A 1 246 ? 42.968 8.243 -81.158 1.00 87.69 246 ILE A O 1
ATOM 1986 N N . ARG A 1 247 ? 42.853 7.997 -78.931 1.00 83.06 247 ARG A N 1
ATOM 1987 C CA . ARG A 1 247 ? 44.273 8.274 -78.688 1.00 83.06 247 ARG A CA 1
ATOM 1988 C C . ARG A 1 247 ? 45.192 7.314 -79.449 1.00 83.06 247 ARG A C 1
ATOM 1990 O O . ARG A 1 247 ? 46.223 7.731 -79.971 1.00 83.06 247 ARG A O 1
ATOM 1997 N N . THR A 1 248 ? 44.842 6.029 -79.528 1.00 82.62 248 THR A N 1
ATOM 1998 C CA . THR A 1 248 ? 45.595 5.054 -80.330 1.00 82.62 248 THR A CA 1
ATOM 1999 C C . THR A 1 248 ? 45.538 5.391 -81.822 1.00 82.62 248 THR A C 1
ATOM 2001 O O . THR A 1 248 ? 46.571 5.340 -82.489 1.00 82.62 248 THR A O 1
ATOM 2004 N N . TYR A 1 249 ? 44.372 5.779 -82.345 1.00 80.31 249 TYR A N 1
ATOM 2005 C CA . TYR A 1 249 ? 44.241 6.214 -83.738 1.00 80.31 249 TYR A CA 1
ATOM 2006 C C . TYR A 1 249 ? 45.030 7.493 -84.031 1.00 80.31 249 TYR A C 1
ATOM 2008 O O . TYR A 1 249 ? 45.723 7.536 -85.041 1.00 80.31 249 TYR A O 1
ATOM 2016 N N . GLU A 1 250 ? 45.001 8.494 -83.151 1.00 78.81 250 GLU A N 1
ATOM 2017 C CA . GLU A 1 250 ? 45.777 9.732 -83.308 1.00 78.81 250 GLU A CA 1
ATOM 2018 C C . GLU A 1 250 ? 47.287 9.463 -83.348 1.00 78.81 250 GLU A C 1
ATOM 2020 O O . GLU A 1 250 ? 47.990 9.971 -84.220 1.00 78.81 250 GLU A O 1
ATOM 2025 N N . VAL A 1 251 ? 47.800 8.610 -82.455 1.00 76.31 251 VAL A N 1
ATOM 2026 C CA . VAL A 1 251 ? 49.223 8.224 -82.444 1.00 76.31 251 VAL A CA 1
ATOM 2027 C C . VAL A 1 251 ? 49.609 7.472 -83.726 1.00 76.31 251 VAL A C 1
ATOM 2029 O O .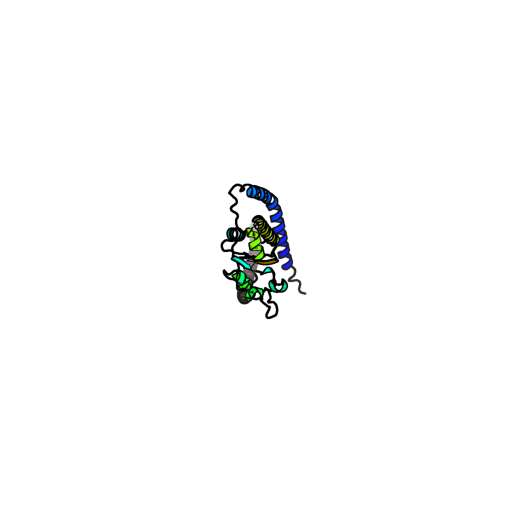 VAL A 1 251 ? 50.677 7.716 -84.299 1.00 76.31 251 VAL A O 1
ATOM 2032 N N . ASN A 1 252 ? 48.736 6.590 -84.216 1.00 75.31 252 ASN A N 1
ATOM 2033 C CA . ASN A 1 252 ? 48.953 5.867 -85.470 1.00 75.31 252 ASN A CA 1
ATOM 2034 C C . ASN A 1 252 ? 48.874 6.792 -86.699 1.00 75.31 252 ASN A C 1
ATOM 2036 O O . ASN A 1 252 ? 49.667 6.656 -87.626 1.00 75.31 252 ASN A O 1
ATOM 2040 N N . PHE A 1 253 ? 47.974 7.774 -86.699 1.00 72.25 253 PHE A N 1
ATOM 2041 C CA . PHE A 1 253 ? 47.845 8.756 -87.775 1.00 72.25 253 PHE A CA 1
ATOM 2042 C C . PHE A 1 253 ? 49.067 9.689 -87.843 1.00 72.25 253 PHE A C 1
ATOM 2044 O O . PHE A 1 253 ? 49.678 9.841 -88.900 1.00 72.25 253 PHE A O 1
ATOM 2051 N N . ILE A 1 254 ? 49.512 10.223 -86.699 1.00 67.12 254 ILE A N 1
ATOM 2052 C CA . ILE A 1 254 ? 50.705 11.084 -86.604 1.00 67.12 254 ILE A CA 1
ATOM 2053 C C . ILE A 1 254 ? 51.978 10.330 -87.020 1.00 67.12 254 ILE A C 1
ATOM 2055 O O . ILE A 1 254 ? 52.882 10.909 -87.628 1.00 67.12 254 ILE A O 1
ATOM 2059 N N . SER A 1 255 ? 52.082 9.039 -86.695 1.00 60.84 255 SER A N 1
ATOM 2060 C CA . SER A 1 255 ? 53.226 8.224 -87.122 1.00 60.84 255 SER A CA 1
ATOM 2061 C C . SER A 1 255 ? 53.215 7.942 -88.627 1.00 60.84 255 SER A C 1
ATOM 2063 O O . SER A 1 255 ? 54.284 7.972 -89.236 1.00 60.84 255 SER A O 1
ATOM 2065 N N . GLN A 1 256 ? 52.048 7.775 -89.256 1.00 59.62 256 GLN A N 1
ATOM 2066 C CA . GLN A 1 256 ? 51.946 7.666 -90.715 1.00 59.62 256 GLN A CA 1
ATOM 2067 C C . GLN A 1 256 ? 52.288 8.981 -91.438 1.00 59.62 256 GLN A C 1
ATOM 2069 O O . GLN A 1 256 ? 53.042 8.950 -92.410 1.00 59.62 256 GLN A O 1
ATOM 2074 N N . GLU A 1 257 ? 51.836 10.143 -90.950 1.00 59.44 257 GLU A N 1
ATOM 2075 C CA . GLU A 1 257 ? 52.200 11.443 -91.545 1.00 59.44 257 GLU A CA 1
ATOM 2076 C C . GLU A 1 257 ? 53.701 11.748 -91.437 1.00 59.44 257 GLU A C 1
ATOM 2078 O O . GLU A 1 257 ? 54.299 12.257 -92.387 1.00 59.44 257 GLU A O 1
ATOM 2083 N N . ARG A 1 258 ? 54.358 11.379 -90.326 1.00 57.16 258 ARG A N 1
ATOM 2084 C CA . ARG A 1 258 ? 55.822 11.516 -90.210 1.00 57.16 258 ARG A CA 1
ATOM 2085 C C . ARG A 1 258 ? 56.566 10.661 -91.234 1.00 57.16 258 ARG A C 1
ATOM 2087 O O . ARG A 1 258 ? 57.541 11.139 -91.804 1.00 57.16 258 ARG A O 1
ATOM 2094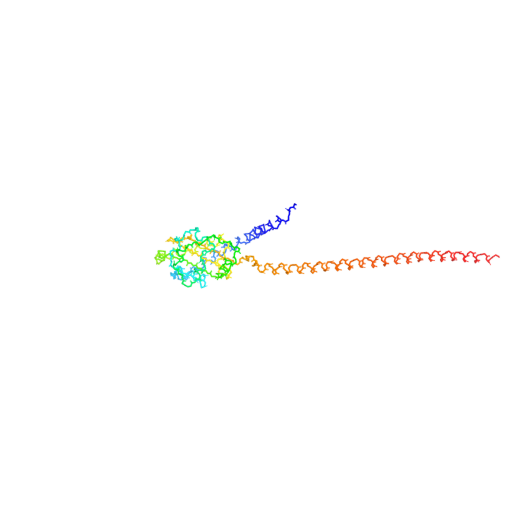 N N . VAL A 1 259 ? 56.109 9.439 -91.505 1.00 57.72 259 VAL A N 1
ATOM 2095 C CA . VAL A 1 259 ? 56.729 8.560 -92.515 1.00 57.72 259 VAL A CA 1
ATOM 2096 C C . VAL A 1 259 ? 56.581 9.143 -93.928 1.00 57.72 259 VAL A C 1
ATOM 2098 O O . VAL A 1 259 ? 57.527 9.094 -94.711 1.00 57.72 259 VAL A O 1
ATOM 2101 N N . VAL A 1 260 ? 55.444 9.770 -94.244 1.00 56.00 260 VAL A N 1
ATOM 2102 C CA . VAL A 1 260 ? 55.210 10.406 -95.555 1.00 56.00 260 VAL A CA 1
ATOM 2103 C C . VAL A 1 260 ? 56.023 11.696 -95.734 1.00 56.00 260 VAL A C 1
ATOM 2105 O O . VAL A 1 260 ? 56.502 11.963 -96.836 1.00 56.00 260 VAL A O 1
ATOM 2108 N N . CYS A 1 261 ? 56.230 12.484 -94.674 1.00 52.03 261 CYS A N 1
ATOM 2109 C CA . CYS A 1 261 ? 57.082 13.677 -94.731 1.00 52.03 261 CYS A CA 1
ATOM 2110 C C . CYS A 1 261 ? 58.573 13.340 -94.889 1.00 52.03 261 CYS A C 1
ATOM 2112 O O . CYS A 1 261 ? 59.270 14.066 -95.589 1.00 52.03 261 CYS A O 1
ATOM 2114 N N . PHE A 1 262 ? 59.053 12.233 -94.309 1.00 50.00 262 PHE A N 1
ATOM 2115 C CA . PHE A 1 262 ? 60.435 11.773 -94.505 1.00 50.00 262 PHE A CA 1
ATOM 2116 C C . PHE A 1 262 ? 60.689 11.197 -95.908 1.00 50.00 262 PHE A C 1
ATOM 2118 O O . PHE A 1 262 ? 61.795 11.326 -96.420 1.00 50.00 262 PHE A O 1
ATOM 2125 N N . ALA A 1 263 ? 59.672 10.630 -96.565 1.00 53.50 263 ALA A N 1
ATOM 2126 C CA . ALA A 1 263 ? 59.787 10.085 -97.923 1.00 53.50 263 ALA A CA 1
ATOM 2127 C C . ALA A 1 263 ? 59.763 11.148 -99.049 1.00 53.50 263 ALA A C 1
ATOM 2129 O O . ALA A 1 263 ? 59.867 10.794 -100.219 1.00 53.50 263 ALA A O 1
ATOM 2130 N N . LYS A 1 264 ? 59.592 12.439 -98.725 1.00 50.81 264 LYS A N 1
ATOM 2131 C CA . LYS A 1 264 ? 59.548 13.560 -99.691 1.00 50.81 264 LYS A CA 1
ATOM 2132 C C . LYS A 1 264 ? 60.806 14.443 -99.689 1.00 50.81 264 LYS A C 1
ATOM 2134 O O . LYS A 1 264 ? 60.804 15.485 -100.339 1.00 50.81 264 LYS A O 1
ATOM 2139 N N . THR A 1 265 ? 61.847 14.049 -98.958 1.00 50.16 265 THR A N 1
ATOM 2140 C CA . THR A 1 265 ? 63.099 14.814 -98.787 1.00 50.16 265 THR A CA 1
ATOM 2141 C C . THR A 1 265 ? 64.334 14.182 -99.436 1.00 50.16 265 THR A C 1
ATOM 2143 O O . THR A 1 265 ? 65.436 14.644 -99.154 1.00 50.16 265 THR A O 1
ATOM 2146 N N . ASP A 1 266 ? 64.149 13.206 -100.328 1.00 43.00 266 ASP A N 1
ATOM 2147 C CA . ASP A 1 266 ? 65.202 12.667 -101.204 1.00 43.00 266 ASP A CA 1
ATOM 2148 C C . ASP A 1 266 ? 64.968 13.069 -102.669 1.00 43.00 266 ASP A C 1
ATOM 2150 O O . ASP A 1 266 ? 63.805 12.965 -103.135 1.00 43.00 266 ASP A O 1
#